Protein AF-A0A0A9YGM4-F1 (afdb_monomer)

Solvent-accessible surface area (backbone atoms only — not comparable to full-atom values): 14153 Å² total; per-residue (Å²): 132,94,75,84,84,79,77,81,81,75,86,73,83,82,79,90,74,91,77,93,79,84,92,74,87,87,72,86,78,86,76,87,79,88,78,81,91,73,91,78,93,76,92,74,95,71,85,80,80,87,72,83,75,81,66,78,83,69,76,84,83,74,88,78,78,77,54,66,64,72,73,43,65,87,54,53,72,67,57,52,51,43,47,53,52,51,51,57,52,66,69,32,65,68,54,59,75,42,37,70,61,52,51,53,51,47,31,70,74,63,31,64,72,54,39,52,50,53,40,44,69,41,60,45,52,72,76,46,69,47,96,43,86,71,55,27,47,64,54,53,52,54,40,44,76,68,73,41,83,84,80,89,81,81,90,82,76,81,94,64,53,72,69,56,46,54,50,50,54,52,50,53,56,52,52,57,53,49,57,66,57,62,74,72,69,71,72,78,63,60,64,59,57,68,70,67,63,81,81,74,81,93,82,86,82,90,133

InterPro domains:
  IPR015659 Proline oxidase family [PTHR13914] (40-185)

Mean predicted aligned error: 19.1 Å

Organism: Lygus hesperus (NCBI:txid30085)

pLDDT: mean 70.79, std 23.37, range [28.48, 97.5]

Sequence (207 aa):
MAFLKSAMKCSVSKKFGLNLHTFCYNRPSFSVLRRHNSASSTAATTVHNASDVSKSRRDPLDTSFNDPEAAFKSKTTWEVLRAYLVYTMCSSSYLVEHNMQLMKLTKALVGEKLFTQIMKATFYGHFVAGEDRYKIVPTLKRLRSFGVKPILDYSVEEDLSQEEAEKREVESMVSEVKTTVSESNEDTEILSIICGTLSSTLYIPHI

Structure (mmCIF, N/CA/C/O backbone):
data_AF-A0A0A9YGM4-F1
#
_entry.id   AF-A0A0A9YGM4-F1
#
loop_
_atom_site.group_PDB
_atom_site.id
_atom_site.type_symbol
_atom_site.label_atom_id
_atom_site.label_alt_id
_atom_site.label_comp_id
_atom_site.label_asym_id
_atom_site.label_entity_id
_atom_site.label_seq_id
_atom_site.pdbx_PDB_ins_code
_atom_site.Cartn_x
_atom_site.Cartn_y
_atom_site.Cartn_z
_atom_site.occupancy
_atom_site.B_iso_or_equiv
_atom_site.auth_seq_id
_atom_site.auth_comp_id
_atom_site.auth_asym_id
_atom_site.auth_atom_id
_atom_site.pdbx_PDB_model_num
ATOM 1 N N . MET A 1 1 ? 10.604 20.916 25.980 1.00 36.38 1 MET A N 1
ATOM 2 C CA . MET A 1 1 ? 11.472 21.667 25.050 1.00 36.38 1 MET A CA 1
ATOM 3 C C . MET A 1 1 ? 10.662 22.053 23.825 1.00 36.38 1 MET A C 1
ATOM 5 O O . MET A 1 1 ? 9.963 21.207 23.284 1.00 36.38 1 MET A O 1
ATOM 9 N N . ALA A 1 2 ? 10.684 23.332 23.456 1.00 41.09 2 ALA A N 1
ATOM 10 C CA . ALA A 1 2 ? 9.927 23.874 22.335 1.00 41.09 2 ALA A CA 1
ATOM 11 C C . ALA A 1 2 ? 10.552 23.429 21.005 1.00 41.09 2 ALA A C 1
ATOM 13 O O . ALA A 1 2 ? 11.647 23.865 20.667 1.00 41.09 2 ALA A O 1
ATOM 14 N N . PHE A 1 3 ? 9.850 22.580 20.254 1.00 49.22 3 PHE A N 1
ATOM 15 C CA . PHE A 1 3 ? 10.180 22.281 18.863 1.00 49.22 3 PHE A CA 1
ATOM 16 C C . PHE A 1 3 ? 9.160 22.956 17.948 1.00 49.22 3 PHE A C 1
ATOM 18 O O . PHE A 1 3 ? 7.947 22.833 18.124 1.00 49.22 3 PHE A O 1
ATOM 25 N N . LEU A 1 4 ? 9.684 23.748 17.014 1.00 48.47 4 LEU A N 1
ATOM 26 C CA . LEU A 1 4 ? 8.937 24.603 16.106 1.00 48.47 4 LEU A CA 1
ATOM 27 C C . LEU A 1 4 ? 7.890 23.815 15.305 1.00 48.47 4 LEU A C 1
ATOM 29 O O . LEU A 1 4 ? 8.221 22.920 14.529 1.00 48.47 4 LEU A O 1
ATOM 33 N N . LYS A 1 5 ? 6.626 24.240 15.409 1.00 44.19 5 LYS A N 1
ATOM 34 C CA . LYS A 1 5 ? 5.576 23.921 14.436 1.00 44.19 5 LYS A CA 1
ATOM 35 C C . LYS A 1 5 ? 5.911 24.608 13.109 1.00 44.19 5 LYS A C 1
ATOM 37 O O . LYS A 1 5 ? 5.526 25.756 12.892 1.00 44.19 5 LYS A O 1
ATOM 42 N N . SER A 1 6 ? 6.618 23.921 12.217 1.00 42.53 6 SER A N 1
ATOM 43 C CA . SER A 1 6 ? 6.719 24.357 10.823 1.00 42.53 6 SER A CA 1
ATOM 44 C C . SER A 1 6 ? 5.415 23.999 10.109 1.00 42.53 6 SER A C 1
ATOM 46 O O . SER A 1 6 ? 5.185 22.861 9.707 1.00 42.53 6 SER A O 1
ATOM 48 N N . ALA A 1 7 ? 4.506 24.969 10.020 1.00 46.84 7 ALA A N 1
ATOM 49 C CA . ALA A 1 7 ? 3.290 24.846 9.233 1.00 46.84 7 ALA A CA 1
ATOM 50 C C . ALA A 1 7 ? 3.648 24.944 7.743 1.00 46.84 7 ALA A C 1
ATOM 52 O O . ALA A 1 7 ? 3.807 26.042 7.205 1.00 46.84 7 ALA A O 1
ATOM 53 N N . MET A 1 8 ? 3.744 23.805 7.056 1.00 45.69 8 MET A N 1
ATOM 54 C CA . MET A 1 8 ? 3.741 23.783 5.595 1.00 45.69 8 MET A CA 1
ATOM 55 C C . MET A 1 8 ? 2.347 24.196 5.109 1.00 45.69 8 MET A C 1
ATOM 57 O O . MET A 1 8 ? 1.441 23.378 4.968 1.00 45.69 8 MET A O 1
ATOM 61 N N . LYS A 1 9 ? 2.152 25.495 4.868 1.00 38.62 9 LYS A N 1
ATOM 62 C CA . LYS A 1 9 ? 0.991 26.002 4.129 1.00 38.62 9 LYS A CA 1
ATOM 63 C C . LYS A 1 9 ? 1.134 25.588 2.665 1.00 38.62 9 LYS A C 1
ATOM 65 O O . LYS A 1 9 ? 1.637 26.349 1.845 1.00 38.62 9 LYS A O 1
ATOM 70 N N . CYS A 1 10 ? 0.692 24.380 2.329 1.00 37.78 10 CYS A N 1
ATOM 71 C CA . CYS A 1 10 ? 0.445 24.017 0.941 1.00 37.78 10 CYS A CA 1
ATOM 72 C C . CYS A 1 10 ? -0.912 24.609 0.533 1.00 37.78 10 CYS A C 1
ATOM 74 O O . CYS A 1 10 ? -1.970 24.137 0.953 1.00 37.78 10 CYS A O 1
ATOM 76 N N . SER A 1 11 ? -0.879 25.695 -0.239 1.00 44.84 11 SER A N 1
ATOM 77 C CA . SER A 1 11 ? -2.065 26.271 -0.873 1.00 44.84 11 SER A CA 1
ATOM 78 C C . SER A 1 11 ? -2.470 25.382 -2.049 1.00 44.84 11 SER A C 1
ATOM 80 O O . SER A 1 11 ? -2.019 25.576 -3.175 1.00 44.84 11 SER A O 1
ATOM 82 N N . VAL A 1 12 ? -3.295 24.369 -1.783 1.00 45.91 12 VAL A N 1
ATOM 83 C CA . VAL A 1 12 ? -3.975 23.605 -2.835 1.00 45.91 12 VAL A CA 1
ATOM 84 C C . VAL A 1 12 ? -5.369 24.196 -2.994 1.00 45.91 12 VAL A C 1
ATOM 86 O O . VAL A 1 12 ? -6.287 23.902 -2.226 1.00 45.91 12 VAL A O 1
ATOM 89 N N . SER A 1 13 ? -5.517 25.070 -3.988 1.00 43.41 13 SER A N 1
ATOM 90 C CA . SER A 1 13 ? -6.814 25.581 -4.427 1.00 43.41 13 SER A CA 1
ATOM 91 C C . SER A 1 13 ? -7.731 24.417 -4.801 1.00 43.41 13 SER A C 1
ATOM 93 O O . SER A 1 13 ? -7.562 23.768 -5.831 1.00 43.41 13 SER A O 1
ATOM 95 N N . LYS A 1 14 ? -8.735 24.164 -3.958 1.00 41.69 14 LYS A N 1
ATOM 96 C CA . LYS A 1 14 ? -9.846 23.259 -4.253 1.00 41.69 14 LYS A CA 1
ATOM 97 C C . LYS A 1 14 ? -10.708 23.875 -5.360 1.00 41.69 14 LYS A C 1
ATOM 99 O O . LYS A 1 14 ? -11.416 24.847 -5.118 1.00 41.69 14 LYS A O 1
ATOM 104 N N . LYS A 1 15 ? -10.716 23.270 -6.549 1.00 39.19 15 LYS A N 1
ATOM 105 C CA . LYS A 1 15 ? -11.876 23.319 -7.450 1.00 39.19 15 LYS A CA 1
ATOM 106 C C . LYS A 1 15 ? -12.489 21.927 -7.500 1.00 39.19 15 LYS A C 1
ATOM 108 O O . LYS A 1 15 ? -12.024 21.044 -8.208 1.00 39.19 15 LYS A O 1
ATOM 113 N N . PHE A 1 16 ? -13.518 21.749 -6.680 1.00 36.50 16 PHE A N 1
ATOM 114 C CA . PHE A 1 16 ? -14.393 20.588 -6.691 1.00 36.50 16 PHE A CA 1
ATOM 115 C C . PHE A 1 16 ? -15.412 20.805 -7.816 1.00 36.50 16 PHE A C 1
ATOM 117 O O . PHE A 1 16 ? -16.339 21.597 -7.676 1.00 36.50 16 PHE A O 1
ATOM 124 N N . GLY A 1 17 ? -15.182 20.170 -8.962 1.00 32.03 17 GLY A N 1
ATOM 125 C CA . GLY A 1 17 ? -16.103 20.153 -10.092 1.00 32.03 17 GLY A CA 1
ATOM 126 C C . GLY A 1 17 ? -16.409 18.710 -10.457 1.00 32.03 17 GLY A C 1
ATOM 127 O O . GLY A 1 17 ? -15.662 18.092 -11.206 1.00 32.03 17 GLY A O 1
ATOM 128 N N . LEU A 1 18 ? -17.492 18.170 -9.899 1.00 37.78 18 LEU A N 1
ATOM 129 C CA . LEU A 1 18 ? -18.103 16.935 -10.376 1.00 37.78 18 LEU A CA 1
ATOM 130 C C . LEU A 1 18 ? -18.607 17.177 -11.804 1.00 37.78 18 LEU A C 1
ATOM 132 O O . LEU A 1 18 ? -19.509 17.987 -12.010 1.00 37.78 18 LEU A O 1
ATOM 136 N N . ASN A 1 19 ? -18.046 16.471 -12.782 1.00 28.48 19 ASN A N 1
ATOM 137 C CA . ASN A 1 19 ? -18.704 16.261 -14.065 1.00 28.48 19 ASN A CA 1
ATOM 138 C C . ASN A 1 19 ? -18.767 14.756 -14.330 1.00 28.48 19 ASN A C 1
ATOM 140 O O . ASN A 1 19 ? -17.794 14.110 -14.712 1.00 28.48 19 ASN A O 1
ATOM 144 N N . LEU A 1 20 ? -19.933 14.202 -14.010 1.00 38.41 20 LEU A N 1
ATOM 145 C CA . LEU A 1 20 ? -20.334 12.833 -14.270 1.00 38.41 20 LEU A CA 1
ATOM 146 C C . LEU A 1 20 ? -20.878 12.771 -15.701 1.00 38.41 20 LEU A C 1
ATOM 148 O O . LEU A 1 20 ? -22.059 13.030 -15.904 1.00 38.41 20 LEU A O 1
ATOM 152 N N . HIS A 1 21 ? -20.042 12.426 -16.682 1.00 38.44 21 HIS A N 1
ATOM 153 C CA . HIS A 1 21 ? -20.516 11.794 -17.915 1.00 38.44 21 HIS A CA 1
ATOM 154 C C . HIS A 1 21 ? -19.373 11.152 -18.712 1.00 38.44 21 HIS A C 1
ATOM 156 O O . HIS A 1 21 ? -18.279 11.701 -18.815 1.00 38.44 21 HIS A O 1
ATOM 162 N N . THR A 1 22 ? -19.701 10.041 -19.374 1.00 36.19 22 THR A N 1
ATOM 163 C CA . THR A 1 22 ? -18.895 9.274 -20.345 1.00 36.19 22 THR A CA 1
ATOM 164 C C . THR A 1 22 ? -18.062 8.127 -19.768 1.00 36.19 22 THR A C 1
ATOM 166 O O . THR A 1 22 ? -16.835 8.110 -19.756 1.00 36.19 22 THR A O 1
ATOM 169 N N . PHE A 1 23 ? -18.795 7.094 -19.360 1.00 37.91 23 PHE A N 1
ATOM 170 C CA . PHE A 1 23 ? -18.329 5.716 -19.337 1.00 37.91 23 PHE A CA 1
ATOM 171 C C . PHE A 1 23 ? -18.281 5.210 -20.791 1.00 37.91 23 PHE A C 1
ATOM 173 O O . PHE A 1 23 ? -19.314 4.860 -21.357 1.00 37.91 23 PHE A O 1
ATOM 180 N N . CYS A 1 24 ? -17.102 5.187 -21.419 1.00 34.06 24 CYS A N 1
ATOM 181 C CA . CYS A 1 24 ? -16.899 4.486 -22.688 1.00 34.06 24 CYS A CA 1
ATOM 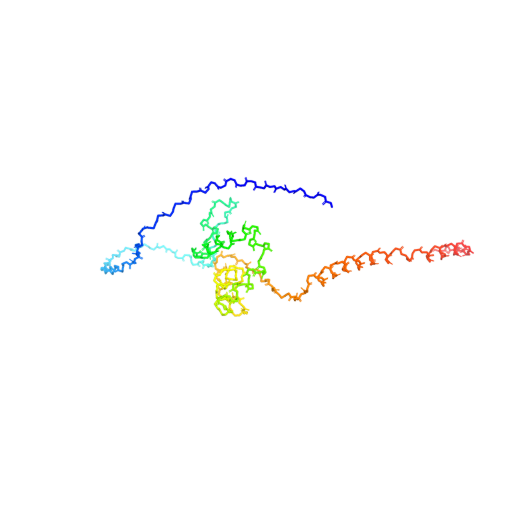182 C C . CYS A 1 24 ? -15.866 3.372 -22.505 1.00 34.06 24 CYS A C 1
ATOM 184 O O . CYS A 1 24 ? -14.668 3.597 -22.362 1.00 34.06 24 CYS A O 1
ATOM 186 N N . TYR A 1 25 ? -16.405 2.156 -22.498 1.00 38.16 25 TYR A N 1
ATOM 187 C CA . TYR A 1 25 ? -15.738 0.865 -22.591 1.00 38.16 25 TYR A CA 1
ATOM 188 C C . TYR A 1 25 ? -14.766 0.846 -23.781 1.00 38.16 25 TYR A C 1
ATOM 190 O O . TYR A 1 25 ? -15.203 0.859 -24.931 1.00 38.16 25 TYR A O 1
ATOM 198 N N . ASN A 1 26 ? -13.459 0.764 -23.528 1.00 36.94 26 ASN A N 1
ATOM 199 C CA . ASN A 1 26 ? -12.501 0.448 -24.583 1.00 36.94 26 ASN A CA 1
ATOM 200 C C . ASN A 1 26 ? -12.279 -1.070 -24.592 1.00 36.94 26 ASN A C 1
ATOM 202 O O . ASN A 1 26 ? -11.539 -1.622 -2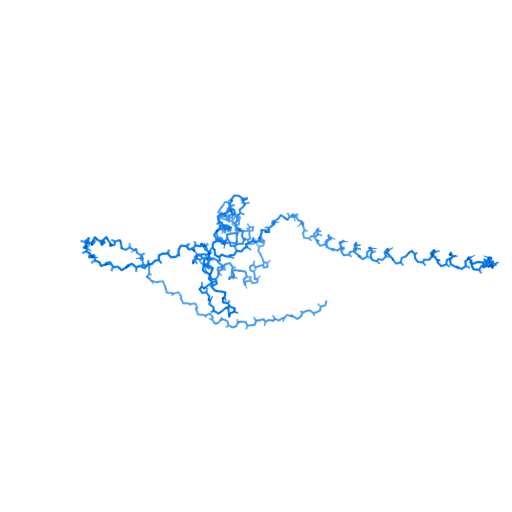3.779 1.00 36.94 26 ASN A O 1
ATOM 206 N N . ARG A 1 27 ? -13.007 -1.758 -25.474 1.00 41.91 27 ARG A N 1
ATOM 207 C CA . ARG A 1 27 ? -12.865 -3.191 -25.755 1.00 41.91 27 ARG A CA 1
ATOM 208 C C . ARG A 1 27 ? -11.847 -3.329 -26.895 1.00 41.91 27 ARG A C 1
ATOM 210 O O . ARG A 1 27 ? -12.101 -2.765 -27.957 1.00 41.91 27 ARG A O 1
ATOM 217 N N . PRO A 1 28 ? -10.726 -4.053 -26.749 1.00 39.19 28 PRO A N 1
ATOM 218 C CA . PRO A 1 28 ? -9.832 -4.251 -27.880 1.00 39.19 28 PRO A CA 1
ATOM 219 C C . PRO A 1 28 ? -10.493 -5.196 -28.891 1.00 39.19 28 PRO A C 1
ATOM 221 O O . PRO A 1 28 ? -10.891 -6.317 -28.570 1.00 39.19 28 PRO A O 1
ATOM 224 N N . SER A 1 29 ? -10.640 -4.693 -30.115 1.00 38.28 29 SER A N 1
ATOM 225 C CA . SER A 1 29 ? -11.082 -5.433 -31.292 1.00 38.28 29 SER A CA 1
ATOM 226 C C . SER A 1 29 ? -9.975 -6.395 -31.726 1.00 38.28 29 SER A C 1
ATOM 228 O O . SER A 1 29 ? -8.874 -5.968 -32.069 1.00 38.28 29 SER A O 1
ATOM 230 N N . PHE A 1 30 ? -10.256 -7.698 -31.696 1.00 44.12 30 PHE A N 1
ATOM 231 C CA . PHE A 1 30 ? -9.418 -8.716 -32.326 1.00 44.12 30 PHE A CA 1
ATOM 232 C C . PHE A 1 30 ? -9.566 -8.601 -33.849 1.00 44.12 30 PHE A C 1
ATOM 234 O O . PHE A 1 30 ? -10.555 -9.063 -34.415 1.00 44.12 30 PHE A O 1
ATOM 241 N N . SER A 1 31 ? -8.580 -8.012 -34.524 1.00 40.16 31 SER A N 1
ATOM 242 C CA . SER A 1 31 ? -8.432 -8.124 -35.975 1.00 40.16 31 SER A CA 1
ATOM 243 C C . SER A 1 31 ? -7.493 -9.286 -36.308 1.00 40.16 31 SER A C 1
ATOM 245 O O . SER A 1 31 ? -6.272 -9.214 -36.192 1.00 40.16 31 SER A O 1
ATOM 247 N N . VAL A 1 32 ? -8.095 -10.397 -36.729 1.00 45.88 32 VAL A N 1
ATOM 248 C CA . VAL A 1 32 ? -7.406 -11.514 -37.380 1.00 45.88 32 VAL A CA 1
ATOM 249 C C . VAL A 1 32 ? -6.904 -11.020 -38.737 1.00 45.88 32 VAL A C 1
ATOM 251 O O . VAL A 1 32 ? -7.691 -10.883 -39.672 1.00 45.88 32 VAL A O 1
ATOM 254 N N . LEU A 1 33 ? -5.601 -10.752 -38.865 1.00 44.59 33 LEU A N 1
ATOM 255 C CA . LEU A 1 33 ? -4.976 -10.510 -40.165 1.00 44.59 33 LEU A CA 1
ATOM 256 C C . LEU A 1 33 ? -4.204 -11.753 -40.612 1.00 44.59 33 LEU A C 1
ATOM 258 O O . LEU A 1 33 ? -3.063 -12.003 -40.233 1.00 44.59 33 LEU A O 1
ATOM 262 N N . ARG A 1 34 ? -4.880 -12.536 -41.451 1.00 43.00 34 ARG A N 1
ATOM 263 C CA . ARG A 1 34 ? -4.312 -13.583 -42.296 1.00 43.00 34 ARG A CA 1
ATOM 264 C C . ARG A 1 34 ? -3.534 -12.893 -43.420 1.00 43.00 34 ARG A C 1
ATOM 266 O O . ARG A 1 34 ? -4.148 -12.204 -44.233 1.00 43.00 34 ARG A O 1
ATOM 273 N N . ARG A 1 35 ? -2.213 -13.068 -43.509 1.00 38.69 35 ARG A N 1
ATOM 274 C CA . ARG A 1 35 ? -1.477 -12.695 -44.727 1.00 38.69 35 ARG A CA 1
ATOM 275 C C . ARG A 1 35 ? -0.417 -13.729 -45.089 1.00 38.69 35 ARG A C 1
ATOM 277 O O . ARG A 1 35 ? 0.241 -14.299 -44.231 1.00 38.69 35 ARG A O 1
ATOM 284 N N . HIS A 1 36 ? -0.398 -14.002 -46.386 1.00 42.88 36 HIS A N 1
ATOM 285 C CA . HIS A 1 36 ? 0.185 -15.141 -47.073 1.00 42.88 36 HIS A CA 1
ATOM 286 C C . HIS A 1 36 ? 1.717 -15.181 -47.056 1.00 42.88 36 HIS A C 1
ATOM 288 O O . HIS A 1 36 ? 2.378 -14.147 -47.103 1.00 42.88 36 HIS A O 1
ATOM 294 N N . ASN A 1 37 ? 2.231 -16.416 -47.094 1.00 45.31 37 ASN A N 1
ATOM 295 C CA . ASN A 1 37 ? 3.578 -16.773 -47.529 1.00 45.31 37 ASN A CA 1
ATOM 296 C C . ASN A 1 37 ? 3.871 -16.203 -48.923 1.00 45.31 37 ASN A C 1
ATOM 298 O O . ASN A 1 37 ? 3.149 -16.518 -49.869 1.00 45.31 37 ASN A O 1
ATOM 302 N N . SER A 1 38 ? 4.997 -15.504 -49.048 1.00 43.66 38 SER A N 1
ATOM 303 C CA . SER A 1 38 ? 5.741 -15.388 -50.301 1.00 43.66 38 SER A CA 1
ATOM 304 C C . SER A 1 38 ? 7.219 -15.585 -49.997 1.00 43.66 38 SER A C 1
ATOM 306 O O . SER A 1 38 ? 7.823 -14.827 -49.241 1.00 43.66 38 SER A O 1
ATOM 308 N N . ALA A 1 39 ? 7.768 -16.649 -50.575 1.00 47.03 39 ALA A N 1
ATOM 309 C CA . ALA A 1 39 ? 9.189 -16.919 -50.629 1.00 47.03 39 ALA A CA 1
ATOM 310 C C . ALA A 1 39 ? 9.902 -15.802 -51.401 1.00 47.03 39 ALA A C 1
ATOM 312 O O . ALA A 1 39 ? 9.451 -15.403 -52.472 1.00 47.03 39 ALA A O 1
ATOM 313 N N . SER A 1 40 ? 11.036 -15.344 -50.879 1.00 45.03 40 SER A N 1
ATOM 314 C CA .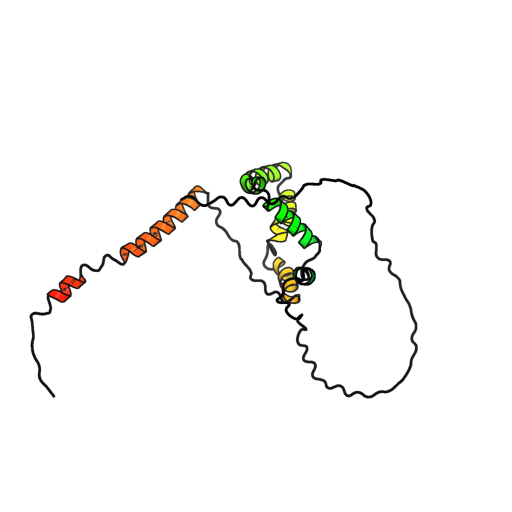 SER A 1 40 ? 12.067 -14.727 -51.701 1.00 45.03 40 SER A CA 1
ATOM 315 C C . SER A 1 40 ? 13.423 -15.058 -51.100 1.00 45.03 40 SER A C 1
ATOM 317 O O . SER A 1 40 ? 13.764 -14.656 -49.990 1.00 45.03 40 SER A O 1
ATOM 319 N N . SER A 1 41 ? 14.142 -15.894 -51.834 1.00 46.84 41 SER A N 1
ATOM 320 C CA . SER A 1 41 ? 15.517 -16.295 -51.612 1.00 46.84 41 SER A CA 1
ATOM 321 C C . SER A 1 41 ? 16.458 -15.159 -51.995 1.00 46.84 41 SER A C 1
ATOM 323 O O . SER A 1 41 ? 16.564 -14.827 -53.174 1.00 46.84 41 SER A O 1
ATOM 325 N N . THR A 1 42 ? 17.217 -14.642 -51.038 1.00 44.00 42 THR A N 1
ATOM 326 C CA . THR A 1 42 ? 18.513 -14.019 -51.315 1.00 44.00 42 THR A CA 1
ATOM 327 C C . THR A 1 42 ? 19.486 -14.416 -50.217 1.00 44.00 42 THR A C 1
ATOM 329 O O . THR A 1 42 ? 19.327 -14.094 -49.042 1.00 44.00 42 THR A O 1
ATOM 332 N N . ALA A 1 43 ? 20.477 -15.198 -50.629 1.00 43.19 43 ALA A N 1
ATOM 333 C CA . ALA A 1 43 ? 21.606 -15.606 -49.824 1.00 43.19 43 ALA A CA 1
ATOM 334 C C . ALA A 1 43 ? 22.469 -14.386 -49.479 1.00 43.19 43 ALA A C 1
ATOM 336 O O . ALA A 1 43 ? 22.914 -13.665 -50.369 1.00 43.19 43 ALA A O 1
ATOM 337 N N . ALA A 1 44 ? 22.748 -14.201 -48.194 1.00 40.53 44 ALA A N 1
ATOM 338 C CA . ALA A 1 44 ? 23.895 -13.439 -47.732 1.00 40.53 44 ALA A CA 1
ATOM 339 C C . ALA A 1 44 ? 24.403 -14.087 -46.443 1.00 40.53 44 ALA A C 1
ATOM 341 O O . ALA A 1 44 ? 23.861 -13.903 -45.356 1.00 40.53 44 ALA A O 1
ATOM 342 N N . THR A 1 45 ? 25.437 -14.905 -46.609 1.00 43.25 45 THR A N 1
ATOM 343 C CA . THR A 1 45 ? 26.286 -15.437 -45.551 1.00 43.25 45 THR A CA 1
ATOM 344 C C . THR A 1 45 ? 26.767 -14.292 -44.662 1.00 43.25 45 THR A C 1
ATOM 346 O O . THR A 1 45 ? 27.527 -13.436 -45.103 1.00 43.25 45 THR A O 1
ATOM 349 N N . THR A 1 46 ? 26.348 -14.272 -43.401 1.00 46.25 46 THR A N 1
ATOM 350 C CA . THR A 1 46 ? 27.051 -13.549 -42.340 1.00 46.25 46 THR A CA 1
ATOM 351 C C . THR A 1 46 ? 27.235 -14.513 -41.183 1.00 46.25 46 THR A C 1
ATOM 353 O O . THR A 1 46 ? 26.296 -15.122 -40.679 1.00 46.25 46 THR A O 1
ATOM 356 N N . VAL A 1 47 ? 28.502 -14.711 -40.856 1.00 44.31 47 VAL A N 1
ATOM 357 C CA . VAL A 1 47 ? 29.029 -15.672 -39.899 1.00 44.31 47 VAL A CA 1
ATOM 358 C C . VAL A 1 47 ? 28.458 -15.378 -38.511 1.00 44.31 47 VAL A C 1
ATOM 360 O O . VAL A 1 47 ? 28.667 -14.302 -37.954 1.00 44.31 47 VAL A O 1
ATOM 363 N N . HIS A 1 48 ? 27.732 -16.346 -37.951 1.00 39.16 48 HIS A N 1
ATOM 364 C CA . HIS A 1 48 ? 27.303 -16.336 -36.559 1.00 39.16 48 HIS A CA 1
ATOM 365 C C . HIS A 1 48 ? 28.527 -16.488 -35.654 1.00 39.16 48 HIS A C 1
ATOM 367 O O . HIS A 1 48 ? 29.017 -17.598 -35.451 1.00 39.16 48 HIS A O 1
ATOM 373 N N . ASN A 1 49 ? 29.006 -15.385 -35.077 1.00 44.44 49 ASN A N 1
ATOM 374 C CA . ASN A 1 49 ? 29.883 -15.468 -33.918 1.00 44.44 49 ASN A CA 1
ATOM 375 C C . ASN A 1 49 ? 29.005 -15.738 -32.688 1.00 44.44 49 ASN A C 1
ATOM 377 O O . ASN A 1 49 ? 28.399 -14.837 -32.107 1.00 44.44 49 ASN A O 1
ATOM 381 N N . ALA A 1 50 ? 28.859 -17.022 -32.370 1.00 49.31 50 ALA A N 1
ATOM 382 C CA . ALA A 1 50 ? 28.125 -17.521 -31.222 1.00 49.31 50 ALA A CA 1
ATOM 383 C C . ALA A 1 50 ? 28.933 -17.282 -29.939 1.00 49.31 50 ALA A C 1
ATOM 385 O O . ALA A 1 50 ? 29.724 -18.117 -29.509 1.00 49.31 50 ALA A O 1
ATOM 386 N N . SER A 1 51 ? 28.708 -16.132 -29.313 1.00 47.94 51 SER A N 1
ATOM 387 C CA . SER A 1 51 ? 29.037 -15.904 -27.905 1.00 47.94 51 SER A CA 1
ATOM 388 C C . SER A 1 51 ? 28.014 -14.954 -27.278 1.00 47.94 51 SER A C 1
ATOM 390 O O . SER A 1 51 ? 28.369 -13.934 -26.691 1.00 47.94 51 SER A O 1
ATOM 392 N N . ASP A 1 52 ? 26.727 -15.271 -27.432 1.00 45.06 52 ASP A N 1
ATOM 393 C CA . ASP A 1 52 ? 25.648 -14.609 -26.696 1.00 45.06 52 ASP A CA 1
ATOM 394 C C . ASP A 1 52 ? 25.460 -15.315 -25.346 1.00 45.06 52 ASP A C 1
ATOM 396 O O . ASP A 1 52 ? 24.562 -16.129 -25.125 1.00 45.06 52 ASP A O 1
ATOM 400 N N . VAL A 1 53 ? 26.390 -15.042 -24.428 1.00 50.25 53 VAL A N 1
ATOM 401 C CA . VAL A 1 53 ? 26.117 -15.220 -23.003 1.00 50.25 53 VAL A CA 1
ATOM 402 C C . VAL A 1 53 ? 25.065 -14.173 -22.668 1.00 50.25 53 VAL A C 1
ATOM 404 O O . VAL A 1 53 ? 25.399 -12.998 -22.525 1.00 50.25 53 VAL A O 1
ATOM 407 N N . SER A 1 54 ? 23.812 -14.620 -22.571 1.00 51.09 54 SER A N 1
ATOM 408 C CA . SER A 1 54 ? 22.625 -13.846 -22.194 1.00 51.09 54 SER A CA 1
ATOM 409 C C . SER A 1 54 ? 22.811 -13.102 -20.862 1.00 51.09 54 SER A C 1
ATOM 411 O O . SER A 1 54 ? 22.295 -13.460 -19.802 1.00 51.09 54 SER A O 1
ATOM 413 N N . LYS A 1 55 ? 23.563 -12.003 -20.887 1.00 55.41 55 LYS A N 1
ATOM 414 C CA . LYS A 1 55 ? 23.547 -11.018 -19.815 1.00 55.41 55 LYS A CA 1
ATOM 415 C C . LYS A 1 55 ? 22.147 -10.429 -19.842 1.00 55.41 55 LYS A C 1
ATOM 417 O O . LYS A 1 55 ? 21.799 -9.726 -20.784 1.00 55.41 55 LYS A O 1
ATOM 422 N N . SER A 1 56 ? 21.348 -10.751 -18.821 1.00 60.12 56 SER A N 1
ATOM 423 C CA . SER A 1 56 ? 20.092 -10.065 -18.509 1.00 60.12 56 SER A CA 1
ATOM 424 C C . SER A 1 56 ? 20.271 -8.578 -18.815 1.00 60.12 56 SER A C 1
ATOM 426 O O . SER A 1 56 ? 21.086 -7.904 -18.180 1.00 60.12 56 SER A O 1
ATOM 428 N N . ARG A 1 57 ? 19.592 -8.112 -19.868 1.00 66.69 57 ARG A N 1
ATOM 429 C CA . ARG A 1 57 ? 19.672 -6.741 -20.362 1.00 66.69 57 ARG A CA 1
ATOM 430 C C . ARG A 1 57 ? 18.997 -5.863 -19.316 1.00 66.69 57 ARG A C 1
ATOM 432 O O . ARG A 1 57 ? 17.784 -5.699 -19.331 1.00 66.69 57 ARG A O 1
ATOM 439 N N . ARG A 1 58 ? 19.771 -5.414 -18.329 1.00 69.94 58 ARG A N 1
ATOM 440 C CA . ARG A 1 58 ? 19.308 -4.441 -17.340 1.00 69.94 58 ARG A CA 1
ATOM 441 C C . ARG A 1 58 ? 19.201 -3.098 -18.044 1.00 69.94 58 ARG A C 1
ATOM 443 O O . ARG A 1 58 ? 20.079 -2.760 -18.839 1.00 69.94 58 ARG A O 1
ATOM 450 N N . ASP A 1 59 ? 18.133 -2.371 -17.756 1.00 74.88 59 ASP A N 1
ATOM 451 C CA . ASP A 1 59 ? 17.980 -1.014 -18.260 1.00 74.88 59 ASP A CA 1
ATOM 452 C C . ASP A 1 59 ? 19.140 -0.143 -17.737 1.00 74.88 59 ASP A C 1
ATOM 454 O O . ASP A 1 59 ? 19.613 -0.362 -16.612 1.00 74.88 59 ASP A O 1
ATOM 458 N N . PRO A 1 60 ? 19.652 0.801 -18.547 1.00 78.56 60 PRO A N 1
ATOM 459 C CA . PRO A 1 60 ? 20.649 1.756 -18.082 1.00 78.56 60 PRO A CA 1
ATOM 460 C C . PRO A 1 60 ? 20.090 2.539 -16.888 1.00 78.56 60 PRO A C 1
ATOM 462 O O . PRO A 1 60 ? 18.931 2.946 -16.893 1.00 78.56 60 PRO A O 1
ATOM 465 N N . LEU A 1 61 ? 20.908 2.711 -15.847 1.00 75.94 61 LEU A N 1
ATOM 466 C CA . LEU A 1 61 ? 20.504 3.424 -14.638 1.00 75.94 61 LEU A CA 1
ATOM 467 C C . LEU A 1 61 ? 20.444 4.923 -14.938 1.00 75.94 61 LEU A C 1
ATOM 469 O O . LEU A 1 61 ? 21.478 5.535 -15.201 1.00 75.94 61 LEU A O 1
ATOM 473 N N . ASP A 1 62 ? 19.248 5.502 -14.883 1.00 81.56 62 ASP A N 1
ATOM 474 C CA . ASP A 1 62 ? 19.089 6.952 -14.874 1.00 81.56 62 ASP A CA 1
ATOM 475 C C . ASP A 1 62 ? 19.380 7.492 -13.468 1.00 81.56 62 ASP A C 1
ATOM 477 O O . ASP A 1 62 ? 18.699 7.148 -12.502 1.00 81.56 62 ASP A O 1
ATOM 481 N N . THR A 1 63 ? 20.398 8.341 -13.344 1.00 85.31 63 THR A N 1
ATOM 482 C CA . THR A 1 63 ? 20.737 9.031 -12.090 1.00 85.31 63 THR A CA 1
ATOM 483 C C . THR A 1 63 ? 20.053 10.391 -11.965 1.00 85.31 63 THR A C 1
ATOM 485 O O . THR A 1 63 ? 20.200 11.046 -10.935 1.00 85.31 63 THR A O 1
ATOM 488 N N . SER A 1 64 ? 19.348 10.854 -13.003 1.00 88.12 64 SER A N 1
ATOM 489 C CA . SER A 1 64 ? 18.626 12.126 -12.996 1.00 88.12 64 SER A CA 1
ATOM 490 C C . SER A 1 64 ? 17.294 12.047 -12.245 1.00 88.12 64 SER A C 1
ATOM 492 O O . SER A 1 64 ? 16.772 13.099 -11.883 1.00 88.12 64 SER A O 1
ATOM 494 N N . PHE A 1 65 ? 16.741 10.843 -12.038 1.00 86.12 65 PHE A N 1
ATOM 495 C CA . PHE A 1 65 ? 15.472 10.577 -11.336 1.00 86.12 65 PHE A CA 1
ATOM 496 C C . PHE A 1 65 ? 14.266 11.391 -11.841 1.00 86.12 65 PHE A C 1
ATOM 498 O O . PHE A 1 65 ? 13.278 11.549 -11.126 1.00 86.12 65 PHE A O 1
ATOM 505 N N . ASN A 1 66 ? 14.331 11.901 -13.072 1.00 89.81 66 ASN A N 1
ATOM 506 C CA . ASN A 1 66 ? 13.300 12.764 -13.651 1.00 89.81 66 ASN A CA 1
ATOM 507 C C . ASN A 1 66 ? 12.276 11.988 -14.489 1.00 89.81 66 ASN A C 1
ATOM 509 O O . ASN A 1 66 ? 11.310 12.582 -14.962 1.00 89.81 66 ASN A O 1
ATOM 513 N N . ASP A 1 67 ? 12.469 10.679 -14.667 1.00 90.62 67 ASP A N 1
ATOM 514 C CA . ASP A 1 67 ? 11.556 9.817 -15.411 1.00 90.62 67 ASP A CA 1
ATOM 515 C C . ASP A 1 67 ? 10.573 9.077 -14.474 1.00 90.62 67 ASP A C 1
ATOM 517 O O . ASP A 1 67 ? 10.923 8.051 -13.871 1.00 90.62 67 ASP A O 1
ATOM 521 N N . PRO A 1 68 ? 9.319 9.557 -14.338 1.00 90.81 68 PRO A N 1
ATOM 522 C CA . PRO A 1 68 ? 8.310 8.874 -13.537 1.00 90.81 68 PRO A CA 1
ATOM 523 C C . PRO A 1 68 ? 7.863 7.546 -14.165 1.00 90.81 68 PRO A C 1
ATOM 525 O O . PRO A 1 68 ? 7.412 6.655 -13.441 1.00 90.81 68 PRO A O 1
ATOM 528 N N . GLU A 1 69 ? 7.979 7.381 -15.485 1.00 89.88 69 GLU A N 1
ATOM 529 C CA . GLU A 1 69 ? 7.584 6.149 -16.167 1.00 89.88 69 GLU A CA 1
ATOM 530 C C . GLU A 1 69 ? 8.538 5.011 -15.793 1.00 89.88 69 GLU A C 1
ATOM 532 O O . GLU A 1 69 ? 8.091 3.933 -15.383 1.00 89.88 69 GLU A O 1
ATOM 537 N N . ALA A 1 70 ? 9.847 5.278 -15.805 1.00 88.75 70 ALA A N 1
ATOM 538 C CA . ALA A 1 70 ? 10.845 4.339 -15.300 1.00 88.75 70 ALA A CA 1
ATOM 539 C C . ALA A 1 70 ? 10.633 4.004 -13.812 1.00 88.75 70 ALA A C 1
ATOM 541 O O . ALA A 1 70 ? 10.705 2.829 -13.433 1.00 88.75 70 ALA A O 1
ATOM 542 N N . ALA A 1 71 ? 10.310 4.996 -12.972 1.00 89.75 71 ALA A N 1
ATOM 543 C CA . ALA A 1 71 ? 10.105 4.798 -11.533 1.00 89.75 71 ALA A CA 1
ATOM 544 C C . ALA A 1 71 ? 8.915 3.870 -11.214 1.00 89.75 71 ALA A C 1
ATOM 546 O O . ALA A 1 71 ? 8.995 3.027 -10.313 1.00 89.75 71 ALA A O 1
ATOM 547 N N . PHE A 1 72 ? 7.817 3.980 -11.970 1.00 92.06 72 PHE A N 1
ATOM 548 C CA . PHE A 1 72 ? 6.606 3.178 -11.759 1.00 92.06 72 PHE A CA 1
ATOM 549 C C . PHE A 1 72 ? 6.477 1.964 -12.688 1.00 92.06 72 PHE A C 1
ATOM 551 O O . PHE A 1 72 ? 5.497 1.229 -12.572 1.00 92.06 72 PHE A O 1
ATOM 558 N N . LYS A 1 73 ? 7.482 1.661 -13.520 1.00 91.75 73 LYS A N 1
ATOM 559 C CA . LYS A 1 73 ? 7.491 0.519 -14.461 1.00 91.75 73 LYS A CA 1
ATOM 560 C C . LYS A 1 73 ? 7.140 -0.833 -13.824 1.00 91.75 73 LYS A C 1
ATOM 562 O O . LYS A 1 73 ? 6.558 -1.700 -14.471 1.00 91.75 73 LYS A O 1
ATOM 567 N N . SER A 1 74 ? 7.485 -1.028 -12.549 1.00 91.50 74 SER A N 1
ATOM 568 C CA . SER A 1 74 ? 7.202 -2.270 -11.810 1.00 91.50 74 SER A CA 1
ATOM 569 C C . SER A 1 74 ? 5.783 -2.366 -11.231 1.00 91.50 74 SER A C 1
ATOM 571 O O . SER A 1 74 ? 5.415 -3.401 -10.658 1.00 91.50 74 SER A O 1
ATOM 573 N N . LYS A 1 75 ? 4.993 -1.293 -11.341 1.00 94.50 75 LYS A N 1
ATOM 574 C CA . LYS A 1 75 ? 3.677 -1.138 -10.721 1.00 94.50 75 LYS A CA 1
ATOM 575 C C . LYS A 1 75 ? 2.589 -1.022 -11.777 1.00 94.50 75 LYS A C 1
ATOM 577 O O . LYS A 1 75 ? 2.771 -0.479 -12.858 1.00 94.50 75 LYS A O 1
ATOM 582 N N . THR A 1 76 ? 1.419 -1.531 -11.431 1.00 94.88 76 THR A N 1
ATOM 583 C CA . THR A 1 76 ? 0.203 -1.355 -12.225 1.00 94.88 76 THR A CA 1
ATOM 584 C C . THR A 1 76 ? -0.468 -0.023 -11.894 1.00 94.88 76 THR A C 1
ATOM 586 O O . THR A 1 76 ? -0.329 0.496 -10.785 1.00 94.88 76 THR A O 1
ATOM 589 N N . THR A 1 77 ? -1.275 0.503 -12.817 1.00 96.56 77 THR A N 1
ATOM 590 C CA . THR A 1 77 ? -2.053 1.735 -12.600 1.00 96.56 77 THR A CA 1
ATOM 591 C C . THR A 1 77 ? -2.925 1.658 -11.346 1.00 96.56 77 THR A C 1
ATOM 593 O O . THR A 1 77 ? -3.029 2.631 -10.607 1.00 96.56 77 THR A O 1
ATOM 596 N N . TRP A 1 78 ? -3.497 0.486 -11.054 1.00 96.56 78 TRP A N 1
ATOM 597 C CA . TRP A 1 78 ? -4.286 0.260 -9.842 1.00 96.56 78 TRP A CA 1
ATOM 598 C C . TRP A 1 78 ? -3.457 0.351 -8.560 1.00 96.56 78 TRP A C 1
ATOM 600 O O . TRP A 1 78 ? -3.935 0.880 -7.560 1.00 96.56 78 TRP A O 1
ATOM 610 N N . GLU A 1 79 ? -2.210 -0.120 -8.574 1.00 95.50 79 GLU A N 1
ATOM 611 C CA . GLU A 1 79 ? -1.314 0.003 -7.421 1.00 95.50 79 GLU A CA 1
ATOM 612 C C . GLU A 1 79 ? -0.899 1.454 -7.176 1.00 95.50 79 GLU A C 1
ATOM 614 O O . GLU A 1 79 ? -0.819 1.862 -6.017 1.00 95.50 79 GLU A O 1
ATOM 619 N N . VAL A 1 80 ? -0.686 2.225 -8.246 1.00 96.19 80 VAL A N 1
ATOM 620 C CA . VAL A 1 80 ? -0.393 3.665 -8.171 1.00 96.19 80 VAL A CA 1
ATOM 621 C C . VAL A 1 80 ? -1.614 4.440 -7.670 1.00 96.19 80 VAL A C 1
ATOM 623 O O . VAL A 1 80 ? -1.493 5.248 -6.752 1.00 96.19 80 VAL A O 1
ATOM 626 N N . LEU A 1 81 ? -2.809 4.145 -8.189 1.00 96.94 81 LEU A N 1
ATOM 627 C CA . LEU A 1 81 ? -4.054 4.762 -7.724 1.00 96.94 81 LEU A CA 1
ATOM 628 C C . LEU A 1 81 ? -4.321 4.455 -6.245 1.00 96.94 81 LEU A C 1
ATOM 630 O O . LEU A 1 81 ? -4.666 5.348 -5.473 1.00 96.94 81 LEU A O 1
ATOM 634 N N . ARG A 1 82 ? -4.126 3.200 -5.829 1.00 97.50 82 ARG A N 1
ATOM 635 C CA . ARG A 1 82 ? -4.237 2.801 -4.423 1.00 97.50 82 ARG A CA 1
ATOM 636 C C . ARG A 1 82 ? -3.227 3.540 -3.547 1.00 97.50 82 ARG A C 1
ATOM 638 O O . ARG A 1 82 ? -3.594 3.969 -2.459 1.00 97.50 82 ARG A O 1
ATOM 645 N N . ALA A 1 83 ? -1.987 3.709 -4.011 1.00 96.69 83 ALA A N 1
ATOM 646 C CA . ALA A 1 83 ? -0.972 4.483 -3.298 1.00 96.69 83 ALA A CA 1
ATOM 647 C C . ALA A 1 83 ? -1.413 5.940 -3.111 1.00 96.69 83 ALA A C 1
ATOM 649 O O . ALA A 1 83 ? -1.342 6.463 -2.003 1.00 96.69 83 ALA A O 1
ATOM 650 N N . TYR A 1 84 ? -1.949 6.565 -4.163 1.00 96.75 84 TYR A N 1
ATOM 651 C CA . TYR A 1 84 ? -2.489 7.923 -4.097 1.00 96.75 84 TYR A CA 1
ATOM 652 C C . TYR A 1 84 ? -3.653 8.042 -3.102 1.00 96.75 84 TYR A C 1
ATOM 654 O O . TYR A 1 84 ? -3.703 8.988 -2.313 1.00 96.75 84 TYR A O 1
ATOM 662 N N . LEU A 1 85 ? -4.557 7.058 -3.085 1.00 96.69 85 LEU A N 1
ATOM 663 C CA . LEU A 1 85 ? -5.664 7.011 -2.131 1.00 96.69 85 LEU A CA 1
ATOM 664 C C . LEU A 1 85 ? -5.155 6.912 -0.686 1.00 96.69 85 LEU A C 1
ATOM 666 O O . LEU A 1 85 ? -5.548 7.717 0.156 1.00 96.69 85 LEU A O 1
ATOM 670 N N . VAL A 1 86 ? -4.266 5.954 -0.406 1.00 96.69 86 VAL A N 1
ATOM 671 C CA . VAL A 1 86 ? -3.676 5.750 0.929 1.00 96.69 86 VAL A CA 1
ATOM 672 C C . VAL A 1 86 ? -2.926 6.998 1.384 1.00 96.69 86 VAL A C 1
ATOM 674 O O . VAL A 1 86 ? -3.167 7.484 2.485 1.00 96.69 86 VAL A O 1
ATOM 677 N N . TYR A 1 87 ? -2.095 7.573 0.515 1.00 96.44 87 TYR A N 1
ATOM 678 C CA . TYR A 1 87 ? -1.385 8.821 0.781 1.00 96.44 87 TYR A CA 1
ATOM 679 C C . TYR A 1 87 ? -2.342 9.964 1.139 1.00 96.44 87 TYR A C 1
ATOM 681 O O . TYR A 1 87 ? -2.124 10.671 2.122 1.00 96.44 87 TYR A O 1
ATOM 689 N N . THR A 1 88 ? -3.428 10.125 0.383 1.00 96.25 88 THR A N 1
ATOM 690 C CA . THR A 1 88 ? -4.412 11.187 0.630 1.00 96.25 88 THR A CA 1
ATOM 691 C C . THR A 1 88 ? -5.126 10.992 1.969 1.00 96.25 88 THR A C 1
ATOM 693 O O . THR A 1 88 ? -5.334 11.964 2.694 1.00 96.25 88 THR A O 1
ATOM 696 N N . MET A 1 89 ? -5.457 9.748 2.336 1.00 93.81 89 MET A N 1
ATOM 697 C CA . MET A 1 89 ? -6.050 9.442 3.643 1.00 93.81 89 MET A CA 1
ATOM 698 C C . MET A 1 89 ? -5.078 9.744 4.790 1.00 93.81 89 MET A C 1
ATOM 700 O O . MET A 1 89 ? -5.459 10.412 5.748 1.00 93.81 89 MET A O 1
ATOM 704 N N . CYS A 1 90 ? -3.815 9.327 4.666 1.00 94.31 90 CYS A N 1
ATOM 705 C CA . CYS A 1 90 ? -2.777 9.595 5.668 1.00 94.31 90 CYS A CA 1
ATOM 706 C C . CYS A 1 90 ? -2.378 11.073 5.754 1.00 94.31 90 CYS A C 1
ATOM 708 O O . CYS A 1 90 ? -1.881 11.516 6.783 1.00 94.31 90 CYS A O 1
ATOM 710 N N . SER A 1 91 ? -2.599 11.854 4.696 1.00 96.38 91 SER A N 1
ATOM 711 C CA . SER A 1 91 ? -2.321 13.295 4.700 1.00 96.38 91 SER A CA 1
ATOM 712 C C . SER A 1 91 ? -3.330 14.095 5.538 1.00 96.38 91 SER A C 1
ATOM 714 O O . SER A 1 91 ? -3.121 15.280 5.792 1.00 96.38 91 SER A O 1
ATOM 716 N N . SER A 1 92 ? -4.436 13.479 5.969 1.00 95.06 92 SER A N 1
ATOM 717 C CA . SER A 1 92 ? -5.415 14.108 6.853 1.00 95.06 92 SER A CA 1
ATOM 718 C C . SER A 1 92 ? -5.044 13.893 8.320 1.00 95.06 92 SER A C 1
ATOM 720 O O . SER A 1 92 ? -5.191 12.790 8.844 1.00 95.06 92 SER A O 1
ATOM 722 N N . SER A 1 93 ? -4.638 14.963 9.013 1.00 94.25 93 SER A N 1
ATOM 723 C CA . SER A 1 93 ? -4.295 14.911 10.445 1.00 94.25 93 SER A CA 1
ATOM 724 C C . SER A 1 93 ? -5.429 14.340 11.296 1.00 94.25 93 SER A C 1
ATOM 726 O O . SER A 1 93 ? -5.195 13.489 12.142 1.00 94.25 93 SER A O 1
ATOM 728 N N . TYR A 1 94 ? -6.676 14.714 11.001 1.00 94.88 94 TYR A N 1
ATOM 729 C CA . TYR A 1 94 ? -7.838 14.242 11.751 1.00 94.88 94 TYR A CA 1
ATOM 730 C C . TYR A 1 94 ? -8.026 12.719 11.671 1.00 94.88 94 TYR A C 1
ATOM 732 O O . TYR A 1 94 ? -8.291 12.082 12.691 1.00 94.88 94 TYR A O 1
ATOM 740 N N . LEU A 1 95 ? -7.870 12.132 10.474 1.00 93.12 95 LEU A N 1
ATOM 741 C CA . LEU A 1 95 ? -7.994 10.682 10.277 1.00 93.12 95 LEU A CA 1
ATOM 742 C C . LEU A 1 95 ? -6.889 9.920 11.005 1.00 93.12 95 LEU A C 1
ATOM 744 O O . LEU A 1 95 ? -7.156 8.867 11.580 1.00 93.12 95 LEU A O 1
ATOM 748 N N . VAL A 1 96 ? -5.667 10.451 10.982 1.00 93.12 96 VAL A N 1
ATOM 749 C CA . VAL A 1 96 ? -4.517 9.829 11.642 1.00 93.12 96 VAL A CA 1
ATOM 750 C C . VAL A 1 96 ? -4.649 9.925 13.161 1.00 93.12 96 VAL A C 1
ATOM 752 O O . VAL A 1 96 ? -4.446 8.926 13.842 1.00 93.12 96 VAL A O 1
ATOM 755 N N . GLU A 1 97 ? -5.068 11.069 13.699 1.00 93.75 97 GLU A N 1
ATOM 756 C CA . GLU A 1 97 ? -5.245 11.275 15.145 1.00 93.75 97 GLU A CA 1
ATOM 757 C C . GLU A 1 97 ? -6.372 10.407 15.732 1.00 93.75 97 GLU A C 1
ATOM 759 O O . GLU A 1 97 ? -6.229 9.856 16.821 1.00 93.75 97 GLU A O 1
ATOM 764 N N . HIS A 1 98 ? -7.476 10.220 15.000 1.00 94.50 98 HIS A N 1
ATOM 765 C CA . HIS A 1 98 ? -8.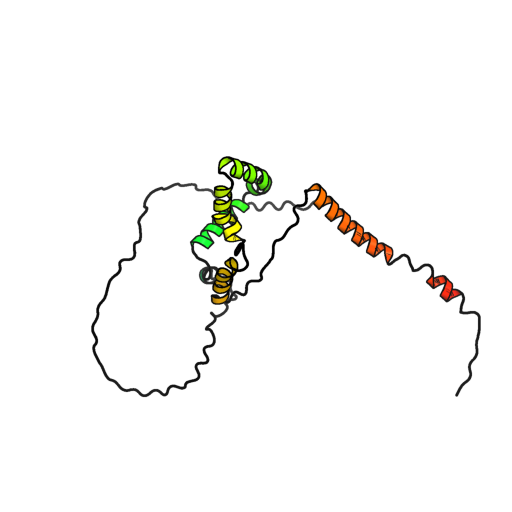650 9.469 15.474 1.00 94.50 98 HIS A CA 1
ATOM 766 C C . HIS A 1 98 ? -8.748 8.054 14.882 1.00 94.50 98 HIS A C 1
ATOM 768 O O . HIS A 1 98 ? -9.816 7.430 14.925 1.00 94.50 98 HIS A O 1
ATOM 774 N N . ASN A 1 99 ? -7.648 7.521 14.335 1.00 93.19 99 ASN A N 1
ATOM 775 C CA . ASN A 1 99 ? -7.648 6.263 13.582 1.00 93.19 99 ASN A CA 1
ATOM 776 C C . ASN A 1 99 ? -8.260 5.098 14.382 1.00 93.19 99 ASN A C 1
ATOM 778 O O . ASN A 1 99 ? -9.077 4.343 13.859 1.00 93.19 99 ASN A O 1
ATOM 782 N N . MET A 1 100 ? -7.949 5.007 15.677 1.00 90.81 100 MET A N 1
ATOM 783 C CA . MET A 1 100 ? -8.367 3.894 16.525 1.00 90.81 100 MET A CA 1
ATOM 784 C C . MET A 1 100 ? -9.886 3.873 16.727 1.00 90.81 100 MET A C 1
ATOM 786 O O . MET A 1 100 ? -10.524 2.820 16.672 1.00 90.81 100 MET A O 1
ATOM 790 N N . GLN A 1 101 ? -10.486 5.048 16.929 1.00 94.12 101 GLN A N 1
ATOM 791 C CA . GLN A 1 101 ? -11.934 5.191 17.078 1.00 94.12 101 GLN A CA 1
ATOM 792 C C . GLN A 1 101 ? -12.643 4.896 15.755 1.00 94.12 101 GLN A C 1
ATOM 794 O O . GLN A 1 101 ? -13.625 4.150 15.730 1.00 94.12 101 GLN A O 1
ATOM 799 N N . LEU A 1 102 ? -12.108 5.418 14.647 1.00 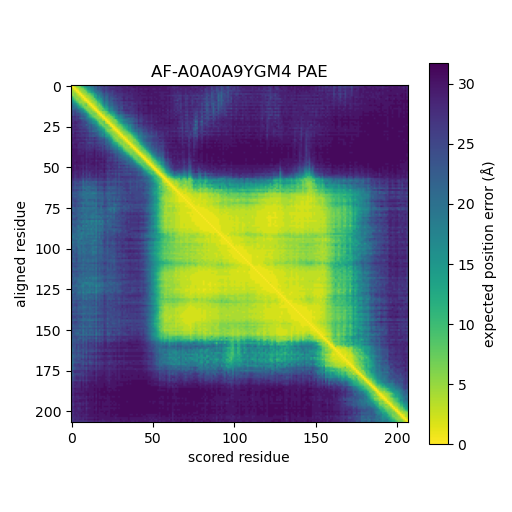93.81 102 LEU A N 1
ATOM 800 C CA . LEU A 1 102 ? -12.671 5.209 13.318 1.00 93.81 102 LEU A CA 1
ATOM 801 C C . LEU A 1 102 ? -12.610 3.737 12.899 1.00 93.81 102 LEU A C 1
ATOM 803 O O . LEU A 1 102 ? -13.583 3.223 12.347 1.00 93.81 102 LEU A O 1
ATOM 807 N N . MET A 1 103 ? -11.517 3.035 13.201 1.00 93.50 103 MET A N 1
ATOM 808 C CA . MET A 1 103 ? -11.401 1.598 12.947 1.00 93.50 103 MET A CA 1
ATOM 809 C C . MET A 1 103 ? -12.453 0.808 13.727 1.00 93.50 103 MET A C 1
ATOM 811 O O . MET A 1 103 ? -13.135 -0.029 13.138 1.00 93.50 103 MET A O 1
ATOM 815 N N . LYS A 1 104 ? -12.649 1.105 15.019 1.00 94.50 104 LYS A N 1
ATOM 816 C CA . LYS A 1 104 ? -13.674 0.443 15.845 1.00 94.50 104 LYS A CA 1
ATOM 817 C C . LYS A 1 104 ? -15.084 0.697 15.309 1.00 94.50 104 LYS A C 1
ATOM 819 O O . LYS A 1 104 ? -15.844 -0.253 15.135 1.00 94.50 104 LYS A O 1
ATOM 824 N N . LEU A 1 105 ? -15.409 1.951 14.990 1.00 95.50 105 LEU A N 1
ATOM 825 C CA . LEU A 1 105 ? -16.714 2.330 14.445 1.00 95.50 105 LEU A CA 1
ATOM 826 C C . LEU A 1 105 ? -16.971 1.672 13.085 1.00 95.50 105 LEU A C 1
ATOM 828 O O . LEU A 1 105 ? -18.032 1.095 12.864 1.00 95.50 105 LEU A O 1
ATOM 832 N N . THR A 1 106 ? -15.986 1.712 12.187 1.00 93.69 106 THR A N 1
ATOM 833 C CA . THR A 1 106 ? -16.110 1.129 10.845 1.00 93.69 106 THR A CA 1
ATOM 834 C C . THR A 1 106 ? -16.230 -0.390 10.921 1.00 93.69 106 THR A C 1
ATOM 836 O O . THR A 1 106 ? -17.074 -0.968 10.239 1.00 93.69 106 THR A O 1
ATOM 839 N N . LYS A 1 107 ? -15.451 -1.046 11.792 1.00 95.44 107 LYS A N 1
ATOM 840 C CA . LYS A 1 107 ? -15.556 -2.491 12.034 1.00 95.44 107 LYS A CA 1
ATOM 841 C C . LYS A 1 107 ? -16.929 -2.867 12.601 1.00 95.44 107 LYS A C 1
ATOM 843 O O . LYS A 1 107 ? -17.486 -3.875 12.176 1.00 95.44 107 LYS A O 1
ATOM 848 N N . ALA A 1 108 ? -17.488 -2.059 13.504 1.00 95.44 108 ALA A N 1
ATOM 849 C CA . ALA A 1 108 ? -18.823 -2.280 14.062 1.00 95.44 108 ALA A CA 1
ATOM 850 C C . ALA A 1 108 ? -19.943 -2.068 13.027 1.00 95.44 108 ALA A C 1
ATOM 852 O O . ALA A 1 108 ? -20.900 -2.835 12.999 1.00 95.44 108 ALA A O 1
ATOM 853 N N . LEU A 1 109 ? -19.810 -1.061 12.158 1.00 96.19 109 LEU A N 1
ATOM 854 C CA . LEU A 1 109 ? -20.819 -0.717 11.154 1.00 96.19 109 LEU A CA 1
ATOM 855 C C . LEU A 1 109 ? -20.837 -1.697 9.973 1.00 96.19 109 LEU A C 1
ATOM 857 O O . LEU A 1 109 ? -21.896 -2.116 9.516 1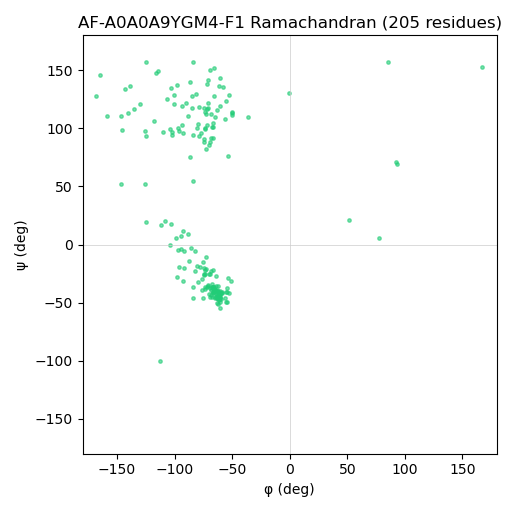.00 96.19 109 LEU A O 1
ATOM 861 N N . VAL A 1 110 ? -19.657 -2.028 9.452 1.00 95.25 110 VAL A N 1
ATOM 862 C CA . VAL A 1 110 ? -19.481 -2.776 8.198 1.00 95.25 110 VAL A CA 1
ATOM 863 C C . VAL A 1 110 ? -19.279 -4.278 8.457 1.00 95.25 110 VAL A C 1
ATOM 865 O O . VAL A 1 110 ? -19.481 -5.110 7.571 1.00 95.25 110 VAL A O 1
ATOM 868 N N . GLY A 1 111 ? -18.904 -4.638 9.685 1.00 96.19 111 GLY A N 1
ATOM 869 C CA . GLY A 1 111 ? -18.579 -5.999 10.089 1.00 96.19 111 GLY A CA 1
ATOM 870 C C . GLY A 1 111 ? -17.124 -6.374 9.805 1.00 96.19 111 GLY A C 1
ATOM 871 O O . GLY A 1 111 ? -16.454 -5.822 8.931 1.00 96.19 111 GLY A O 1
ATOM 872 N N . GLU A 1 112 ? -16.626 -7.365 10.543 1.00 94.44 112 GLU A N 1
ATOM 873 C CA . GLU A 1 112 ? -15.211 -7.747 10.538 1.00 94.44 112 GLU A CA 1
ATOM 874 C C . GLU A 1 112 ? -14.711 -8.225 9.172 1.00 94.44 112 GLU A C 1
ATOM 876 O O . GLU A 1 112 ? -13.693 -7.741 8.688 1.00 94.44 112 GLU A O 1
ATOM 881 N N . LYS A 1 113 ? -15.445 -9.123 8.506 1.00 96.06 113 LYS A N 1
ATOM 882 C CA . LYS A 1 113 ? -15.003 -9.694 7.223 1.00 96.06 113 LYS A CA 1
ATOM 883 C C . LYS A 1 113 ? -14.842 -8.626 6.147 1.00 96.06 113 LYS A C 1
ATOM 885 O O . LYS A 1 113 ? -13.838 -8.614 5.440 1.00 96.06 113 LYS A O 1
ATOM 890 N N . LEU A 1 114 ? -15.827 -7.740 6.017 1.00 96.38 114 LEU A N 1
ATOM 891 C CA . LEU A 1 114 ? -15.811 -6.704 4.992 1.00 96.38 114 LEU A CA 1
ATOM 892 C C . LEU A 1 114 ? -14.808 -5.600 5.342 1.00 96.38 114 LEU A C 1
ATOM 894 O O . LEU A 1 114 ? -14.067 -5.168 4.462 1.00 96.38 114 LEU A O 1
ATOM 898 N N . PHE A 1 115 ? -14.687 -5.233 6.621 1.00 96.12 115 PHE A N 1
ATOM 899 C CA . PHE A 1 115 ? -13.616 -4.354 7.090 1.00 96.12 115 PHE A CA 1
ATOM 900 C C . PHE A 1 115 ? -12.231 -4.902 6.715 1.00 96.12 115 PHE A C 1
ATOM 902 O O . PHE A 1 115 ? -11.433 -4.199 6.096 1.00 96.12 115 PHE A O 1
ATOM 909 N N . THR A 1 116 ? -11.964 -6.181 6.991 1.00 95.06 116 THR A N 1
ATOM 910 C CA . THR A 1 116 ? -10.703 -6.830 6.613 1.00 95.06 116 THR A CA 1
ATOM 911 C C . THR A 1 116 ? -10.472 -6.797 5.102 1.00 95.06 116 THR A C 1
ATOM 913 O O . THR A 1 116 ? -9.354 -6.524 4.670 1.00 95.06 116 THR A O 1
ATOM 916 N N . GLN A 1 117 ? -11.501 -7.030 4.281 1.00 96.12 117 GLN A N 1
ATOM 917 C CA . GLN A 1 117 ? -11.372 -6.943 2.820 1.00 96.12 117 GLN A CA 1
ATOM 918 C C . GLN A 1 117 ? -11.045 -5.519 2.349 1.00 96.12 117 GLN A C 1
ATOM 920 O O . GLN A 1 117 ? -10.159 -5.344 1.514 1.00 96.12 117 GLN A O 1
ATOM 925 N N . ILE A 1 118 ? -11.691 -4.498 2.920 1.00 95.69 118 ILE A N 1
ATOM 926 C CA . ILE A 1 118 ? -11.410 -3.087 2.612 1.00 95.69 118 ILE A CA 1
ATOM 927 C C . ILE A 1 118 ? -9.966 -2.732 2.989 1.00 95.69 118 ILE A C 1
ATOM 929 O O . ILE A 1 118 ? -9.247 -2.130 2.188 1.00 95.69 118 ILE A O 1
ATOM 933 N N . MET A 1 119 ? -9.504 -3.153 4.168 1.00 95.31 119 MET A N 1
ATOM 934 C CA . MET A 1 119 ? -8.130 -2.903 4.614 1.00 95.31 119 MET A CA 1
ATOM 935 C C . MET A 1 119 ? -7.100 -3.626 3.734 1.00 95.31 119 MET A C 1
ATOM 937 O O . MET A 1 119 ? -6.077 -3.041 3.375 1.00 95.31 119 MET A O 1
ATOM 941 N N . LYS A 1 120 ? -7.392 -4.861 3.300 1.00 95.00 120 LYS A N 1
ATOM 942 C CA . LYS A 1 120 ? -6.578 -5.608 2.322 1.00 95.00 120 LYS A CA 1
ATOM 943 C C . LYS A 1 120 ? -6.546 -4.949 0.947 1.00 95.00 120 LYS A C 1
ATOM 945 O O . LYS A 1 120 ? -5.503 -4.948 0.300 1.00 95.00 120 LYS A O 1
ATOM 950 N N . ALA A 1 121 ? -7.644 -4.342 0.512 1.00 95.25 121 ALA A N 1
ATOM 951 C CA . ALA A 1 121 ? -7.695 -3.606 -0.748 1.00 95.25 121 ALA A CA 1
ATOM 952 C C . ALA A 1 121 ? -6.956 -2.254 -0.690 1.00 95.25 121 ALA A C 1
ATOM 954 O O . ALA A 1 121 ? -6.552 -1.743 -1.734 1.00 95.25 121 ALA A O 1
ATOM 955 N N . THR A 1 122 ? -6.755 -1.689 0.505 1.00 95.94 122 THR A N 1
ATOM 956 C CA . THR A 1 122 ? -6.172 -0.355 0.722 1.00 95.94 122 THR A CA 1
ATOM 957 C C . THR A 1 122 ? -4.802 -0.430 1.405 1.00 95.94 122 THR A C 1
ATOM 959 O O . THR A 1 122 ? -3.805 -0.695 0.731 1.00 95.94 122 THR A O 1
ATOM 962 N N . PHE A 1 123 ? -4.742 -0.204 2.721 1.00 95.06 123 PHE A N 1
ATOM 963 C CA . PHE A 1 123 ? -3.516 -0.076 3.510 1.00 95.06 123 PHE A CA 1
ATOM 964 C C . PHE A 1 123 ? -2.662 -1.341 3.465 1.00 95.06 123 PHE A C 1
ATOM 966 O O . PHE A 1 123 ? -1.505 -1.284 3.047 1.00 95.06 123 PHE A O 1
ATOM 973 N N . TYR A 1 124 ? -3.231 -2.499 3.814 1.00 94.38 124 TYR A N 1
ATOM 974 C CA . TYR A 1 124 ? -2.462 -3.744 3.828 1.00 94.38 124 TYR A CA 1
ATOM 975 C C . TYR A 1 124 ? -2.036 -4.148 2.423 1.00 94.38 124 TYR A C 1
ATOM 977 O O . TYR A 1 124 ? -0.909 -4.579 2.235 1.00 94.38 124 TYR A O 1
ATOM 985 N N . GL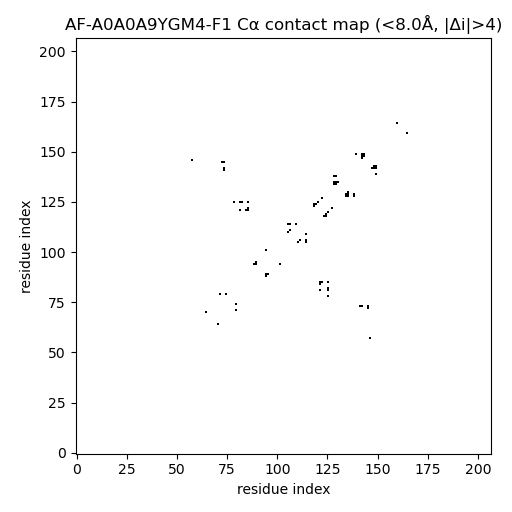Y A 1 125 ? -2.873 -3.930 1.408 1.00 93.69 125 GLY A N 1
ATOM 986 C CA . GLY A 1 125 ? -2.486 -4.212 0.028 1.00 93.69 125 GLY A CA 1
ATOM 987 C C . GLY A 1 125 ? -1.328 -3.344 -0.471 1.00 93.69 125 GLY A C 1
ATOM 988 O O . GLY A 1 125 ? -0.618 -3.758 -1.390 1.00 93.69 125 GLY A O 1
ATOM 989 N N . HIS A 1 126 ? -1.153 -2.142 0.085 1.00 95.38 126 HIS A N 1
ATOM 990 C CA . HIS A 1 126 ? -0.075 -1.227 -0.281 1.00 95.38 126 HIS A CA 1
ATOM 991 C C . HIS A 1 126 ? 1.234 -1.529 0.462 1.00 95.38 126 HIS A C 1
ATOM 993 O O . HIS A 1 126 ? 2.279 -1.591 -0.184 1.00 95.38 126 HIS A O 1
ATOM 999 N N . PHE A 1 127 ? 1.169 -1.744 1.780 1.00 94.00 127 PHE A N 1
ATOM 1000 C CA . PHE A 1 127 ? 2.353 -1.911 2.630 1.00 94.00 127 PHE A CA 1
ATOM 1001 C C . PHE A 1 127 ? 2.782 -3.370 2.826 1.00 94.00 127 PHE A C 1
ATOM 1003 O O . PHE A 1 127 ? 3.972 -3.647 2.949 1.00 94.00 127 PHE A O 1
ATOM 1010 N N . VAL A 1 128 ? 1.843 -4.320 2.817 1.00 94.31 128 VAL A N 1
ATOM 1011 C CA . VAL A 1 128 ? 2.113 -5.732 3.116 1.00 94.31 128 VAL A CA 1
ATOM 1012 C C . VAL A 1 128 ? 2.209 -6.530 1.816 1.00 94.31 128 VAL A C 1
ATOM 1014 O O . VAL A 1 128 ? 1.273 -6.594 1.020 1.00 94.31 128 VAL A O 1
ATOM 1017 N N . ALA A 1 129 ? 3.356 -7.177 1.592 1.00 92.69 129 ALA A N 1
ATOM 1018 C CA . ALA A 1 129 ? 3.613 -7.945 0.369 1.00 92.69 129 ALA A CA 1
ATOM 1019 C C . ALA A 1 129 ? 2.825 -9.268 0.291 1.00 92.69 129 ALA A C 1
ATOM 1021 O O . ALA A 1 129 ? 2.670 -9.827 -0.800 1.00 92.69 129 ALA A O 1
ATOM 1022 N N . GLY A 1 130 ? 2.371 -9.776 1.439 1.00 93.12 130 GLY A N 1
ATOM 1023 C CA . GLY A 1 130 ? 1.610 -11.010 1.603 1.00 93.12 130 GLY A CA 1
ATOM 1024 C C . GLY A 1 130 ? 1.545 -11.424 3.075 1.00 93.12 130 GLY A C 1
ATOM 1025 O O . GLY A 1 130 ? 2.433 -11.094 3.849 1.00 93.12 130 GLY A O 1
ATOM 1026 N N . GLU A 1 131 ? 0.489 -12.143 3.448 1.00 91.56 131 GLU A N 1
ATOM 1027 C CA . GLU A 1 131 ? 0.250 -12.601 4.833 1.00 91.56 131 GLU A CA 1
ATOM 1028 C C . GLU A 1 131 ? 1.138 -13.787 5.224 1.00 91.56 131 GLU A C 1
ATOM 1030 O O . GLU A 1 131 ? 1.494 -13.960 6.381 1.00 91.56 131 GLU A O 1
ATOM 1035 N N . ASP A 1 132 ? 1.495 -14.604 4.233 1.00 92.94 132 ASP A N 1
ATOM 1036 C CA . ASP A 1 132 ? 2.196 -15.866 4.421 1.00 92.94 132 ASP A CA 1
ATOM 1037 C C . ASP A 1 132 ? 3.480 -15.892 3.599 1.00 92.94 132 ASP A C 1
ATOM 1039 O O . ASP A 1 132 ? 3.575 -15.288 2.523 1.00 92.94 132 ASP A O 1
ATOM 1043 N N . ARG A 1 133 ? 4.423 -16.738 4.025 1.00 90.44 133 ARG A N 1
ATOM 1044 C CA . ARG A 1 133 ? 5.690 -16.993 3.316 1.00 90.44 133 ARG A CA 1
ATOM 1045 C C . ARG A 1 133 ? 5.500 -17.391 1.847 1.00 90.44 133 ARG A C 1
ATOM 1047 O O . ARG A 1 133 ? 6.359 -17.111 1.019 1.00 90.44 133 ARG A O 1
ATOM 1054 N N . TYR A 1 134 ? 4.376 -18.018 1.505 1.00 94.00 134 TYR A N 1
ATOM 1055 C CA . TYR A 1 134 ? 4.060 -18.404 0.128 1.00 94.00 134 TYR A CA 1
ATOM 1056 C C . TYR A 1 134 ? 3.431 -17.261 -0.677 1.00 94.00 134 TYR A C 1
ATOM 1058 O O . TYR A 1 134 ? 3.744 -17.091 -1.857 1.00 94.00 134 TYR A O 1
ATOM 1066 N N . LYS A 1 135 ? 2.585 -16.438 -0.042 1.00 93.94 135 LYS A N 1
ATOM 1067 C CA . LYS A 1 135 ? 1.885 -15.321 -0.696 1.00 93.94 135 LYS A CA 1
ATOM 1068 C C . LYS A 1 135 ? 2.830 -14.178 -1.081 1.00 93.94 135 LYS A C 1
ATOM 1070 O O . LYS A 1 135 ? 2.553 -13.479 -2.049 1.00 93.94 135 LYS A O 1
ATOM 1075 N N . ILE A 1 136 ? 3.967 -14.024 -0.394 1.00 94.94 136 ILE A N 1
ATOM 1076 C CA . ILE A 1 136 ? 4.980 -13.003 -0.728 1.00 94.94 136 ILE A CA 1
ATOM 1077 C C . ILE A 1 136 ? 5.794 -13.333 -1.995 1.00 94.94 136 ILE A C 1
ATOM 1079 O O . ILE A 1 136 ? 6.305 -12.432 -2.662 1.00 94.94 136 ILE A O 1
ATOM 1083 N N . VAL A 1 137 ? 5.916 -14.616 -2.361 1.00 95.44 137 VAL A N 1
ATOM 1084 C CA . VAL A 1 137 ? 6.746 -15.097 -3.484 1.00 95.44 137 VAL A CA 1
ATOM 1085 C C . VAL A 1 137 ? 6.436 -14.419 -4.827 1.00 95.44 137 VAL A C 1
ATOM 1087 O O . VAL A 1 137 ? 7.389 -13.983 -5.481 1.00 95.44 137 VAL A O 1
ATOM 1090 N N . PRO A 1 138 ? 5.174 -14.303 -5.291 1.00 94.94 138 PRO A N 1
ATOM 1091 C CA . PRO A 1 138 ? 4.873 -13.623 -6.553 1.00 94.94 138 PRO A CA 1
ATOM 1092 C C . PRO A 1 138 ? 5.308 -12.152 -6.547 1.00 94.94 138 PRO A C 1
ATOM 1094 O O . PRO A 1 138 ? 5.888 -11.682 -7.528 1.00 94.94 138 PRO A O 1
ATOM 1097 N N . THR A 1 139 ? 5.112 -11.443 -5.432 1.00 94.00 139 THR A N 1
ATOM 1098 C CA . THR A 1 139 ? 5.534 -10.043 -5.276 1.00 94.00 139 THR A CA 1
ATOM 1099 C C . THR A 1 139 ? 7.054 -9.913 -5.373 1.00 94.00 139 THR A C 1
ATOM 1101 O O . THR A 1 139 ? 7.554 -9.080 -6.131 1.00 94.00 139 THR A O 1
ATOM 1104 N N . LEU A 1 140 ? 7.792 -10.788 -4.682 1.00 94.50 140 LEU A N 1
ATOM 1105 C CA . LEU A 1 140 ? 9.257 -10.842 -4.727 1.00 94.50 140 LEU A CA 1
ATOM 1106 C C . LEU A 1 140 ? 9.773 -11.135 -6.143 1.00 94.50 140 LEU A C 1
ATOM 1108 O O . LEU A 1 140 ? 10.691 -10.465 -6.614 1.00 94.50 140 LEU A O 1
ATOM 1112 N N . LYS A 1 141 ? 9.183 -12.118 -6.837 1.00 95.25 141 LYS A N 1
ATOM 1113 C CA . LYS A 1 141 ? 9.562 -12.480 -8.213 1.00 95.25 141 LYS A CA 1
ATOM 1114 C C . LYS A 1 141 ? 9.348 -11.318 -9.180 1.00 95.25 141 LYS A C 1
ATOM 1116 O O . LYS A 1 141 ? 10.250 -11.023 -9.960 1.00 95.25 141 LYS A O 1
ATOM 1121 N N . ARG A 1 142 ? 8.202 -10.636 -9.085 1.00 94.56 142 ARG A N 1
ATOM 1122 C CA . ARG A 1 142 ? 7.899 -9.450 -9.895 1.00 94.56 142 ARG A CA 1
ATOM 1123 C C . ARG A 1 142 ? 8.912 -8.334 -9.648 1.00 94.56 142 ARG A C 1
ATOM 1125 O O . ARG A 1 142 ? 9.477 -7.815 -10.596 1.00 94.56 142 ARG A O 1
ATOM 1132 N N . LEU A 1 143 ? 9.200 -7.981 -8.395 1.00 93.69 143 LEU A N 1
ATOM 1133 C CA . LEU A 1 143 ? 10.189 -6.934 -8.098 1.00 93.69 143 LEU A CA 1
ATOM 1134 C C . LEU A 1 143 ? 11.581 -7.295 -8.642 1.00 93.69 143 LEU A C 1
ATOM 1136 O O . LEU A 1 143 ? 12.217 -6.472 -9.302 1.00 93.69 143 LEU A O 1
ATOM 1140 N N . ARG A 1 144 ? 12.007 -8.553 -8.470 1.00 93.56 144 ARG A N 1
ATOM 1141 C CA . ARG A 1 144 ? 13.287 -9.046 -9.002 1.00 93.56 144 ARG A CA 1
ATOM 1142 C C . ARG A 1 144 ? 13.362 -8.992 -10.526 1.00 93.56 144 ARG A C 1
ATOM 1144 O O . ARG A 1 144 ? 14.433 -8.685 -11.043 1.00 93.56 144 ARG A O 1
ATOM 1151 N N . SER A 1 145 ? 12.266 -9.246 -11.249 1.00 92.69 145 SER A N 1
ATOM 1152 C CA . SER A 1 145 ? 12.263 -9.134 -12.717 1.00 92.69 145 SER A CA 1
ATOM 1153 C C . SER A 1 145 ? 12.451 -7.699 -13.212 1.00 92.69 145 SER A C 1
ATOM 1155 O O . SER A 1 145 ? 12.922 -7.509 -14.326 1.00 92.69 145 SER A O 1
ATOM 1157 N N . PHE A 1 146 ? 12.149 -6.698 -12.380 1.00 91.50 146 PHE A N 1
ATOM 1158 C CA . PHE A 1 146 ? 12.452 -5.285 -12.644 1.00 91.50 146 PHE A CA 1
ATOM 1159 C C . PHE A 1 146 ? 13.805 -4.839 -12.062 1.00 91.50 146 PHE A C 1
ATOM 1161 O O . PHE A 1 146 ? 14.084 -3.649 -11.991 1.00 91.50 146 PHE A O 1
ATOM 1168 N N . GLY A 1 147 ? 14.650 -5.774 -11.612 1.00 90.31 147 GLY A N 1
ATOM 1169 C CA . GLY A 1 147 ? 15.958 -5.462 -11.030 1.00 90.31 147 GLY A CA 1
ATOM 1170 C C . GLY A 1 147 ? 15.912 -4.947 -9.587 1.00 90.31 147 GLY A C 1
ATOM 1171 O O . GLY A 1 147 ? 16.959 -4.619 -9.030 1.00 90.31 147 GLY A O 1
ATOM 1172 N N . VAL A 1 148 ? 14.736 -4.925 -8.950 1.00 90.88 148 VAL A N 1
ATOM 1173 C CA . VAL A 1 148 ? 14.567 -4.501 -7.555 1.00 90.88 148 VAL A CA 1
ATOM 1174 C C . VAL A 1 148 ? 14.842 -5.681 -6.622 1.00 90.88 148 VAL A C 1
ATOM 1176 O O . VAL A 1 148 ? 14.262 -6.760 -6.768 1.00 90.88 148 VAL A O 1
ATOM 1179 N N . LYS A 1 149 ? 15.720 -5.481 -5.633 1.00 92.56 149 LYS A N 1
ATOM 1180 C CA . LYS A 1 149 ? 16.031 -6.467 -4.586 1.00 92.56 149 LYS A CA 1
ATOM 1181 C C . LYS A 1 149 ? 15.310 -6.089 -3.286 1.00 92.56 149 LYS A C 1
ATOM 1183 O O . LYS A 1 149 ? 15.837 -5.277 -2.534 1.00 92.56 149 LYS A O 1
ATOM 1188 N N . PRO A 1 150 ? 14.108 -6.634 -3.028 1.00 92.69 150 PRO A N 1
ATOM 1189 C CA . PRO A 1 150 ? 13.374 -6.348 -1.799 1.00 92.69 150 PRO A CA 1
ATOM 1190 C C . PRO A 1 150 ? 14.042 -6.994 -0.579 1.00 92.69 150 PRO A C 1
ATOM 1192 O O . PRO A 1 150 ? 14.505 -8.136 -0.657 1.00 92.69 150 PRO A O 1
ATOM 1195 N N . ILE A 1 151 ? 14.026 -6.270 0.539 1.00 93.31 151 ILE A N 1
ATOM 1196 C CA . ILE A 1 151 ? 14.347 -6.767 1.881 1.00 93.31 151 ILE A CA 1
ATOM 1197 C C . ILE A 1 151 ? 13.015 -7.076 2.574 1.00 93.31 151 ILE A C 1
ATOM 1199 O O . ILE A 1 151 ? 12.052 -6.329 2.408 1.00 93.31 151 ILE A O 1
ATOM 1203 N N . LEU A 1 152 ? 12.938 -8.210 3.271 1.00 91.25 152 LEU A N 1
ATOM 1204 C CA . LEU A 1 152 ? 11.736 -8.618 3.994 1.00 91.25 152 LEU A CA 1
ATOM 1205 C C . LEU A 1 152 ? 11.837 -8.136 5.438 1.00 91.25 152 LEU A C 1
ATOM 1207 O O . LEU A 1 152 ? 12.746 -8.556 6.148 1.00 91.25 152 LEU A O 1
ATOM 1211 N N . ASP A 1 153 ? 10.889 -7.299 5.837 1.00 91.50 153 ASP A N 1
ATOM 1212 C CA . ASP A 1 153 ? 10.703 -6.864 7.216 1.00 91.50 153 ASP A CA 1
ATOM 1213 C C . ASP A 1 153 ? 9.560 -7.671 7.853 1.00 91.50 153 ASP A C 1
ATOM 1215 O O . ASP A 1 153 ? 8.495 -7.825 7.246 1.00 91.50 153 ASP A O 1
ATOM 1219 N N . TYR A 1 154 ? 9.805 -8.265 9.021 1.00 90.50 154 TYR A N 1
ATOM 1220 C CA . TYR A 1 154 ? 8.846 -9.124 9.717 1.00 90.50 154 TYR A CA 1
ATOM 1221 C C . TYR A 1 154 ? 8.226 -8.358 10.882 1.00 90.50 154 TYR A C 1
ATOM 1223 O O . TYR A 1 154 ? 8.815 -8.263 11.951 1.00 90.50 154 TYR A O 1
ATOM 1231 N N . SER A 1 155 ? 7.020 -7.840 10.662 1.00 84.06 155 SER A N 1
ATOM 1232 C CA . SER A 1 155 ? 6.332 -6.925 11.581 1.00 84.06 155 SER A CA 1
ATOM 1233 C C . SER A 1 155 ? 5.565 -7.641 12.703 1.00 84.06 155 SER A C 1
ATOM 1235 O O . SER A 1 155 ? 4.352 -7.466 12.827 1.00 84.06 155 SER A O 1
ATOM 1237 N N . VAL A 1 156 ? 6.228 -8.502 13.482 1.00 83.94 156 VAL A N 1
ATOM 1238 C CA . VAL A 1 156 ? 5.627 -9.014 14.726 1.00 83.94 156 VAL A CA 1
ATOM 1239 C C . VAL A 1 156 ? 5.885 -8.033 15.849 1.00 83.94 156 VAL A C 1
ATOM 1241 O O . VAL A 1 156 ? 7.029 -7.816 16.228 1.00 83.94 156 VAL A O 1
ATOM 1244 N N . GLU A 1 157 ? 4.793 -7.503 16.383 1.00 79.69 157 GLU A N 1
ATOM 1245 C CA . GLU A 1 157 ? 4.779 -6.556 17.488 1.00 79.69 157 GLU A CA 1
ATOM 1246 C C . GLU A 1 157 ? 4.107 -7.200 18.707 1.00 79.69 157 GLU A C 1
ATOM 1248 O O . GLU A 1 157 ? 3.212 -8.042 18.567 1.00 79.69 157 GLU A O 1
ATOM 1253 N N . GLU A 1 158 ? 4.531 -6.805 19.905 1.00 75.06 158 GLU A N 1
ATOM 1254 C CA . GLU A 1 158 ? 3.791 -7.089 21.135 1.00 75.06 158 GLU A CA 1
ATOM 1255 C C . GLU A 1 158 ? 2.668 -6.054 21.287 1.00 75.06 158 GLU A C 1
ATOM 1257 O O . GLU A 1 158 ? 2.915 -4.850 21.215 1.00 75.06 158 GLU A O 1
ATOM 1262 N N . ASP A 1 159 ? 1.433 -6.503 21.528 1.00 72.69 159 ASP A N 1
ATOM 1263 C CA . ASP A 1 159 ? 0.317 -5.609 21.852 1.00 72.69 159 ASP A CA 1
ATOM 1264 C C . ASP A 1 159 ? 0.492 -5.065 23.281 1.00 72.69 159 ASP A C 1
ATOM 1266 O O . ASP A 1 159 ? -0.075 -5.589 24.242 1.00 72.69 159 ASP A O 1
ATOM 1270 N N . LEU A 1 160 ? 1.304 -4.020 23.436 1.00 73.56 160 LEU A N 1
ATOM 1271 C CA . LEU A 1 160 ? 1.473 -3.319 24.707 1.00 73.56 160 LEU A CA 1
ATOM 1272 C C . LEU A 1 160 ? 0.412 -2.231 24.859 1.00 73.56 160 LEU A C 1
ATOM 1274 O O . LEU A 1 160 ? 0.073 -1.513 23.916 1.00 73.56 160 LEU A O 1
ATOM 1278 N N . SER A 1 161 ? -0.115 -2.083 26.074 1.00 75.75 161 SER A N 1
ATOM 1279 C CA . SER A 1 161 ? -0.928 -0.910 26.396 1.00 75.75 161 SER A CA 1
ATOM 1280 C C . SER A 1 161 ? -0.060 0.355 26.361 1.00 75.75 161 SER A C 1
ATOM 1282 O O . SER A 1 161 ? 1.136 0.290 26.626 1.00 75.75 161 SER A O 1
ATOM 1284 N N . GLN A 1 162 ? -0.656 1.512 26.056 1.00 72.69 162 GLN A N 1
ATOM 1285 C CA . GLN A 1 162 ? 0.062 2.793 25.990 1.00 72.69 162 GLN A CA 1
ATOM 1286 C C . GLN A 1 162 ? 0.865 3.072 27.275 1.00 72.69 162 GLN A C 1
ATOM 1288 O O . GLN A 1 162 ? 2.019 3.475 27.212 1.00 72.69 162 GLN A O 1
ATOM 1293 N N . GLU A 1 163 ? 0.277 2.781 28.438 1.00 72.25 163 GLU A N 1
ATOM 1294 C CA . GLU A 1 163 ? 0.919 2.951 29.748 1.00 72.25 163 GLU A CA 1
ATOM 1295 C C . GLU A 1 163 ? 2.089 1.977 29.954 1.00 72.25 163 GLU A C 1
ATOM 1297 O O . GLU A 1 163 ? 3.107 2.325 30.551 1.00 72.25 163 GLU A O 1
ATOM 1302 N N . GLU A 1 164 ? 1.965 0.749 29.451 1.00 75.06 164 GLU A N 1
ATOM 1303 C CA . GLU A 1 164 ? 3.023 -0.255 29.530 1.00 75.06 164 GLU A CA 1
ATOM 1304 C C . GLU A 1 164 ? 4.175 0.049 28.567 1.00 75.06 164 GLU A C 1
ATOM 1306 O O . GLU A 1 164 ? 5.334 -0.138 28.934 1.00 75.06 164 GLU A O 1
ATOM 1311 N N . ALA A 1 165 ? 3.874 0.575 27.379 1.00 76.12 165 ALA A N 1
ATOM 1312 C CA . ALA A 1 165 ? 4.874 1.052 26.431 1.00 76.12 165 ALA A CA 1
ATOM 1313 C C . ALA A 1 165 ? 5.666 2.231 27.016 1.00 76.12 165 ALA A C 1
ATOM 1315 O O . ALA A 1 165 ? 6.891 2.158 27.095 1.00 76.12 165 ALA A O 1
ATOM 1316 N N . GLU A 1 166 ? 4.979 3.255 27.537 1.00 79.81 166 GLU A N 1
ATOM 1317 C CA . GLU A 1 166 ? 5.617 4.414 28.178 1.00 79.81 166 GLU A CA 1
ATOM 1318 C C . GLU A 1 166 ? 6.481 3.995 29.377 1.00 79.81 166 GLU A C 1
ATOM 1320 O O . GLU A 1 166 ? 7.602 4.477 29.548 1.00 79.81 166 GLU A O 1
ATOM 1325 N N . LYS A 1 167 ? 6.008 3.043 30.192 1.00 81.38 167 LYS A N 1
ATOM 1326 C CA . LYS A 1 167 ? 6.788 2.520 31.319 1.00 81.38 167 LYS A CA 1
ATOM 1327 C C . LYS A 1 167 ? 8.048 1.787 30.855 1.00 81.38 167 LYS A C 1
ATOM 1329 O O . LYS A 1 167 ? 9.106 2.008 31.440 1.00 81.38 167 LYS A O 1
ATOM 1334 N N . ARG A 1 168 ? 7.949 0.928 29.835 1.00 78.06 168 ARG A N 1
ATOM 1335 C CA . ARG A 1 168 ? 9.100 0.183 29.299 1.00 78.06 168 ARG A CA 1
ATOM 1336 C C . ARG A 1 168 ? 10.114 1.108 28.622 1.00 78.06 168 ARG A C 1
ATOM 1338 O O . ARG A 1 168 ? 11.307 0.882 28.789 1.00 78.06 168 ARG A O 1
ATOM 1345 N N . GLU A 1 169 ? 9.668 2.163 27.939 1.00 81.56 169 GLU A N 1
ATOM 1346 C CA . GLU A 1 169 ? 10.551 3.194 27.367 1.00 81.56 169 GLU A CA 1
ATOM 1347 C C . GLU A 1 169 ? 11.325 3.949 28.458 1.00 81.56 169 GLU A C 1
ATOM 1349 O O . GLU A 1 169 ? 12.540 4.144 28.359 1.00 81.56 169 GLU A O 1
ATOM 1354 N N . VAL A 1 170 ? 10.647 4.341 29.542 1.00 83.06 170 VAL A N 1
ATOM 1355 C CA . VAL A 1 170 ? 11.304 5.000 30.680 1.00 83.06 170 VAL A CA 1
ATOM 1356 C C . VAL A 1 170 ? 12.253 4.034 31.397 1.00 83.06 170 VAL A C 1
ATOM 1358 O O . VAL A 1 170 ? 13.364 4.416 31.763 1.00 83.06 170 VAL A O 1
ATOM 1361 N N . GLU A 1 171 ? 11.857 2.774 31.576 1.00 81.12 171 GLU A N 1
ATOM 1362 C CA . GLU A 1 171 ? 12.689 1.747 32.209 1.00 81.12 171 GLU A CA 1
ATOM 1363 C C . GLU A 1 171 ? 13.941 1.429 31.381 1.00 81.12 171 GLU A C 1
ATOM 1365 O O . GLU A 1 171 ? 15.032 1.331 31.952 1.00 81.12 171 GLU A O 1
ATOM 1370 N N . SER A 1 172 ? 13.833 1.359 30.049 1.00 78.69 172 SER A N 1
ATOM 1371 C CA . SER A 1 172 ? 14.995 1.144 29.183 1.00 78.69 172 SER A CA 1
ATOM 1372 C C . SER A 1 172 ? 15.989 2.302 29.289 1.00 78.69 172 SER A C 1
ATOM 1374 O O . SER A 1 172 ? 17.182 2.052 29.468 1.00 78.69 172 SER A O 1
ATOM 1376 N N . MET A 1 173 ? 15.511 3.553 29.316 1.00 72.50 173 MET A N 1
ATOM 1377 C CA . MET A 1 173 ? 16.367 4.729 29.536 1.00 72.50 173 MET A CA 1
ATOM 1378 C C . MET A 1 173 ? 17.067 4.701 30.905 1.00 72.50 173 MET A C 1
ATOM 1380 O O . MET A 1 173 ? 18.248 5.027 31.012 1.00 72.50 173 MET A O 1
ATOM 1384 N N . VAL A 1 174 ? 16.362 4.292 31.965 1.00 78.12 174 VAL A N 1
ATOM 1385 C CA . VAL A 1 174 ? 16.929 4.218 33.324 1.00 78.12 174 VAL A CA 1
ATOM 1386 C C . VAL A 1 174 ? 17.947 3.081 33.449 1.00 78.12 174 VAL A C 1
ATOM 1388 O O . VAL A 1 174 ? 18.948 3.237 34.151 1.00 78.12 174 VAL A O 1
ATOM 1391 N N . SER A 1 175 ? 17.733 1.956 32.763 1.00 71.38 175 SER A N 1
ATOM 1392 C CA . SER A 1 175 ? 18.676 0.833 32.764 1.00 71.38 175 SER A CA 1
ATOM 1393 C C . SER A 1 175 ? 20.013 1.190 32.101 1.00 71.38 175 SER A C 1
ATOM 1395 O O . SER A 1 175 ? 21.066 0.864 32.645 1.00 71.38 175 SER A O 1
ATOM 1397 N N . GLU A 1 176 ? 19.986 1.965 31.014 1.00 61.78 176 GLU A N 1
ATOM 1398 C CA . GLU A 1 176 ? 21.179 2.420 30.287 1.00 61.78 176 GLU A CA 1
ATOM 1399 C C . GLU A 1 176 ? 21.975 3.469 31.093 1.00 61.78 176 GLU A C 1
ATOM 1401 O O . GLU A 1 176 ? 23.208 3.443 31.157 1.00 61.78 176 GLU A O 1
ATOM 1406 N N . VAL A 1 177 ? 21.268 4.336 31.828 1.00 60.12 177 VAL A N 1
ATOM 1407 C CA . VAL A 1 177 ? 21.881 5.261 32.797 1.00 60.12 177 VAL A CA 1
ATOM 1408 C C . VAL A 1 177 ? 22.480 4.508 33.989 1.00 60.12 177 VAL A C 1
ATOM 1410 O O . VAL A 1 177 ? 23.521 4.896 34.514 1.00 60.12 177 VAL A O 1
ATOM 1413 N N . LYS A 1 178 ? 21.876 3.399 34.422 1.00 56.44 178 LYS A N 1
ATOM 1414 C CA . LYS A 1 178 ? 22.406 2.621 35.547 1.00 56.44 178 LYS A CA 1
ATOM 1415 C C . LYS A 1 178 ? 23.687 1.873 35.175 1.00 56.44 178 LYS A C 1
ATOM 1417 O O . LYS A 1 178 ? 24.594 1.833 36.001 1.00 56.44 178 LYS A O 1
ATOM 1422 N N . THR A 1 179 ? 23.792 1.365 33.947 1.00 54.94 179 THR A N 1
ATOM 1423 C CA . THR A 1 179 ? 25.013 0.713 33.444 1.00 54.94 179 THR A CA 1
ATOM 1424 C C . THR A 1 179 ? 26.174 1.701 33.288 1.00 54.94 179 THR A C 1
ATOM 1426 O O . THR A 1 179 ? 27.300 1.380 33.656 1.00 54.94 179 THR A O 1
ATOM 1429 N N . THR A 1 180 ? 25.903 2.937 32.851 1.00 53.78 180 THR A N 1
ATOM 1430 C CA . THR A 1 180 ? 26.940 3.983 32.714 1.00 53.78 180 THR A CA 1
ATOM 1431 C C . THR A 1 180 ? 27.400 4.585 34.047 1.00 53.78 180 THR A C 1
ATOM 1433 O O . THR A 1 180 ? 28.502 5.120 34.123 1.00 53.78 180 THR A O 1
ATOM 1436 N N . VAL A 1 181 ? 26.603 4.467 35.116 1.00 54.03 181 VAL A N 1
ATOM 1437 C CA . VAL A 1 181 ? 26.975 4.911 36.477 1.00 54.03 181 VAL A CA 1
ATOM 1438 C C . VAL A 1 181 ? 27.623 3.787 37.302 1.00 54.03 181 VAL A C 1
ATOM 1440 O O . VAL A 1 181 ? 28.343 4.063 38.264 1.00 54.03 181 VAL A O 1
ATOM 1443 N N . SER A 1 182 ? 27.418 2.515 36.942 1.00 48.25 182 SER A N 1
ATOM 1444 C CA . SER A 1 182 ? 28.078 1.386 37.616 1.00 48.25 182 SER A CA 1
ATOM 1445 C C . SER A 1 182 ? 29.516 1.127 37.159 1.00 48.25 182 SER A C 1
ATOM 1447 O O . SER A 1 182 ? 30.256 0.500 37.906 1.00 48.25 182 SER A O 1
ATOM 1449 N N . GLU A 1 183 ? 29.944 1.632 35.997 1.00 50.00 183 GLU A N 1
ATOM 1450 C CA . GLU A 1 183 ? 31.342 1.509 35.535 1.00 50.00 183 GLU A CA 1
ATOM 1451 C C . GLU A 1 183 ? 32.276 2.617 36.062 1.00 50.00 183 GLU A C 1
ATOM 1453 O O . GLU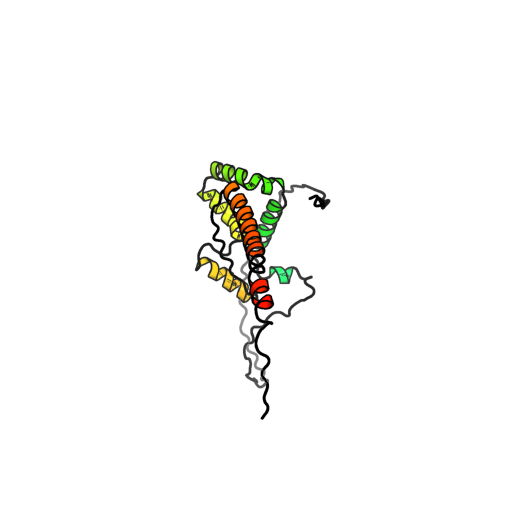 A 1 183 ? 33.477 2.557 35.827 1.00 50.00 183 GLU A O 1
ATOM 1458 N N . SER A 1 184 ? 31.776 3.605 36.818 1.00 44.91 184 SER A N 1
ATOM 1459 C CA . SER A 1 184 ? 32.605 4.684 37.389 1.00 44.91 184 SER A CA 1
ATOM 1460 C C . SER A 1 184 ? 32.735 4.648 38.918 1.00 44.91 184 SER A C 1
ATOM 1462 O O . SER A 1 184 ? 33.083 5.663 39.518 1.00 44.91 184 SER A O 1
ATOM 1464 N N . ASN A 1 185 ? 32.414 3.525 39.571 1.00 50.66 185 ASN A N 1
ATOM 1465 C CA . ASN A 1 185 ? 32.454 3.401 41.037 1.00 50.66 185 ASN A CA 1
ATOM 1466 C C . ASN A 1 185 ? 33.329 2.240 41.558 1.00 50.66 185 ASN A C 1
ATOM 1468 O O . ASN A 1 185 ? 33.197 1.869 42.721 1.00 50.66 185 ASN A O 1
ATOM 1472 N N . GLU A 1 186 ? 34.261 1.718 40.752 1.00 51.00 186 GLU A N 1
ATOM 1473 C CA . GLU A 1 186 ? 35.335 0.813 41.219 1.00 51.00 186 GLU A CA 1
ATOM 1474 C C . GLU A 1 186 ? 36.736 1.468 41.230 1.00 51.00 186 GLU A C 1
ATOM 1476 O O . GLU A 1 186 ? 37.750 0.785 41.315 1.00 51.00 186 GLU A O 1
ATOM 1481 N N . ASP A 1 187 ? 36.834 2.803 41.233 1.00 51.28 187 ASP A N 1
ATOM 1482 C CA . ASP A 1 187 ? 38.136 3.501 41.259 1.00 51.28 187 ASP A CA 1
ATOM 1483 C C . ASP A 1 187 ? 38.632 3.902 42.664 1.00 51.28 187 ASP A C 1
ATOM 1485 O O . ASP A 1 187 ? 39.664 4.563 42.804 1.00 51.28 187 ASP A O 1
ATOM 1489 N N . THR A 1 188 ? 37.962 3.487 43.743 1.00 51.88 188 THR A N 1
ATOM 1490 C CA . THR A 1 188 ? 38.420 3.778 45.118 1.00 51.88 188 THR A CA 1
ATOM 1491 C C . THR A 1 188 ? 39.218 2.656 45.783 1.00 51.88 188 THR A C 1
ATOM 1493 O O . THR A 1 188 ? 39.779 2.892 46.854 1.00 51.88 188 THR A O 1
ATOM 1496 N N . GLU A 1 189 ? 39.375 1.484 45.157 1.00 49.94 189 GLU A N 1
ATOM 1497 C CA . GLU A 1 189 ? 40.175 0.386 45.733 1.00 49.94 189 GLU A CA 1
ATOM 1498 C C . GLU A 1 189 ? 41.611 0.315 45.166 1.00 49.94 189 GLU A C 1
ATOM 1500 O O . GLU A 1 189 ? 42.553 -0.024 45.892 1.00 49.94 189 GLU A O 1
ATOM 1505 N N . ILE A 1 190 ? 41.841 0.773 43.926 1.00 51.31 190 ILE A N 1
ATOM 1506 C CA . ILE A 1 190 ? 43.165 0.716 43.269 1.00 51.31 190 ILE A CA 1
ATOM 1507 C C . ILE A 1 190 ? 44.163 1.761 43.809 1.00 51.31 190 ILE A C 1
ATOM 1509 O O . ILE A 1 190 ? 45.373 1.514 43.829 1.00 51.31 190 ILE A O 1
ATOM 1513 N N . LEU A 1 191 ? 43.698 2.889 44.357 1.00 48.56 191 LEU A N 1
ATOM 1514 C CA . LEU A 1 191 ? 44.591 3.900 44.949 1.00 48.56 191 LEU A CA 1
ATOM 1515 C C . LEU A 1 191 ? 45.153 3.512 46.329 1.00 48.56 191 LEU A C 1
ATOM 1517 O O . LEU A 1 191 ? 46.155 4.088 46.757 1.00 48.56 191 LEU A O 1
ATOM 1521 N N . SER A 1 192 ? 44.581 2.507 47.004 1.00 46.25 192 SER A N 1
ATOM 1522 C CA . SER A 1 192 ? 45.162 1.962 48.243 1.00 46.25 192 SER A CA 1
ATOM 1523 C C . SER A 1 192 ? 46.322 0.995 47.966 1.00 46.25 192 SER A C 1
ATOM 1525 O O . SER A 1 192 ? 47.301 0.962 48.713 1.00 46.25 192 SER A O 1
ATOM 1527 N N . ILE A 1 193 ? 46.262 0.273 46.841 1.00 52.31 193 ILE A N 1
ATOM 1528 C CA . ILE A 1 193 ? 47.262 -0.729 46.457 1.00 52.31 193 ILE A CA 1
ATOM 1529 C C . ILE A 1 193 ? 48.538 -0.052 45.940 1.00 52.31 193 ILE A C 1
ATOM 1531 O O . ILE A 1 193 ? 49.637 -0.464 46.305 1.00 52.31 193 ILE A O 1
ATOM 1535 N N . ILE A 1 194 ? 48.415 1.040 45.177 1.00 51.34 194 ILE A N 1
ATOM 1536 C CA . ILE A 1 194 ? 49.572 1.736 44.583 1.00 51.34 194 ILE A CA 1
ATOM 1537 C C . ILE A 1 194 ? 50.360 2.559 45.625 1.00 51.34 194 ILE A C 1
ATOM 1539 O O . ILE A 1 194 ? 51.570 2.734 45.486 1.00 51.34 194 ILE A O 1
ATOM 1543 N N . CYS A 1 195 ? 49.727 3.009 46.716 1.00 43.44 195 CYS A N 1
ATOM 1544 C CA . CYS A 1 195 ? 50.408 3.773 47.771 1.00 43.44 195 CYS A CA 1
ATOM 1545 C C . CYS A 1 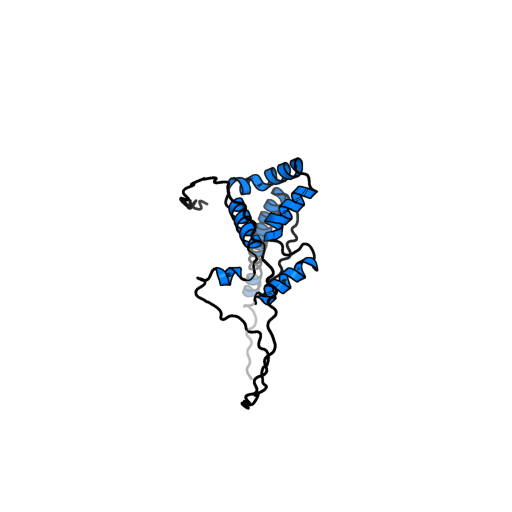195 ? 51.169 2.879 48.780 1.00 43.44 195 CYS A C 1
ATOM 1547 O O . CYS A 1 195 ? 52.127 3.324 49.409 1.00 43.44 195 CYS A O 1
ATOM 1549 N N . GLY A 1 196 ? 50.792 1.599 48.913 1.00 43.75 196 GLY A N 1
ATOM 1550 C CA . GLY A 1 196 ? 51.373 0.672 49.895 1.00 43.75 196 GLY A CA 1
ATOM 1551 C C . GLY A 1 196 ? 52.629 -0.089 49.450 1.00 43.75 196 GLY A C 1
ATOM 1552 O O . GLY A 1 196 ? 53.310 -0.667 50.294 1.00 43.75 196 GLY A O 1
ATOM 1553 N N . THR A 1 197 ? 52.968 -0.111 48.155 1.00 47.22 197 THR A N 1
ATOM 1554 C CA . THR A 1 197 ? 54.059 -0.965 47.628 1.00 47.22 197 THR A CA 1
ATOM 1555 C C . THR A 1 197 ? 55.364 -0.237 47.295 1.00 47.22 197 THR A C 1
ATOM 1557 O O . THR A 1 197 ? 56.333 -0.884 46.911 1.00 47.22 197 THR A O 1
ATOM 1560 N N . LEU A 1 198 ? 55.452 1.085 47.484 1.00 46.28 198 LEU A N 1
ATOM 1561 C CA . LEU A 1 198 ? 56.674 1.855 47.187 1.00 46.28 198 LEU A CA 1
ATOM 1562 C C . LEU A 1 198 ? 57.677 1.946 48.351 1.00 46.28 198 LEU A C 1
ATOM 1564 O O . LEU A 1 198 ? 58.670 2.661 48.256 1.00 46.28 198 LEU A O 1
ATOM 1568 N N . SER A 1 199 ? 57.469 1.193 49.434 1.00 48.44 199 SER A N 1
ATOM 1569 C CA . SER A 1 199 ? 58.378 1.171 50.585 1.00 48.44 199 SER A CA 1
ATOM 1570 C C . SER A 1 199 ? 58.845 -0.241 50.930 1.00 48.44 199 SER A C 1
ATOM 1572 O O . SER A 1 199 ? 58.723 -0.647 52.081 1.00 48.44 199 SER A O 1
ATOM 1574 N N . SER A 1 200 ? 59.374 -1.004 49.969 1.00 46.06 200 SER A N 1
ATOM 1575 C CA . SER A 1 200 ? 60.343 -2.078 50.251 1.00 46.06 200 SER A CA 1
ATOM 1576 C C . SER A 1 200 ? 61.002 -2.611 48.979 1.00 46.06 200 SER A C 1
ATOM 1578 O O . SER A 1 200 ? 60.338 -3.120 48.084 1.00 46.06 200 SER A O 1
ATOM 1580 N N . THR A 1 201 ? 62.335 -2.640 49.012 1.00 44.53 201 THR A N 1
ATOM 1581 C CA . THR A 1 201 ? 63.230 -3.472 48.185 1.00 44.53 201 THR A CA 1
ATOM 1582 C C . THR A 1 201 ? 63.768 -2.862 46.888 1.00 44.53 201 THR A C 1
ATOM 1584 O O . THR A 1 201 ? 63.523 -3.304 45.772 1.00 44.53 201 THR A O 1
ATOM 1587 N N . LEU A 1 202 ? 64.645 -1.883 47.105 1.00 44.69 202 LEU A N 1
ATOM 1588 C CA . LEU A 1 202 ? 65.899 -1.702 46.380 1.00 44.69 202 LEU A CA 1
ATOM 1589 C C . LEU A 1 202 ? 66.705 -3.026 46.358 1.00 44.69 202 LEU A C 1
ATOM 1591 O O . LEU A 1 202 ? 67.203 -3.435 47.404 1.00 44.69 202 LEU A O 1
ATOM 1595 N N . TYR A 1 203 ? 66.869 -3.677 45.201 1.00 38.84 203 TYR A N 1
ATOM 1596 C CA . TYR A 1 203 ? 67.990 -4.601 44.955 1.00 38.84 203 TYR A CA 1
ATOM 1597 C C . TYR A 1 203 ? 68.236 -4.799 43.447 1.00 38.84 203 TYR A C 1
ATOM 1599 O O . TYR A 1 203 ? 67.429 -5.398 42.744 1.00 38.84 203 TYR A O 1
ATOM 1607 N N . ILE A 1 204 ? 69.367 -4.273 42.967 1.00 44.34 204 ILE A N 1
ATOM 1608 C CA . ILE A 1 204 ? 69.968 -4.516 41.644 1.00 44.34 204 ILE A CA 1
ATOM 1609 C C . ILE A 1 204 ? 71.143 -5.484 41.871 1.00 44.34 204 ILE A C 1
ATOM 1611 O O . ILE A 1 204 ? 71.917 -5.250 42.803 1.00 44.34 204 ILE A O 1
ATOM 1615 N N . PRO A 1 205 ? 71.317 -6.537 41.048 1.00 45.62 205 PRO A N 1
ATOM 1616 C CA . PRO A 1 205 ? 72.550 -6.587 40.258 1.00 45.62 205 PRO A CA 1
ATOM 1617 C C . PRO A 1 205 ? 72.396 -7.163 38.836 1.00 45.62 205 PRO A C 1
ATOM 1619 O O . PRO A 1 205 ? 71.801 -8.209 38.607 1.00 45.62 205 PRO A O 1
ATOM 1622 N N . HIS A 1 206 ? 73.005 -6.417 37.914 1.00 37.41 206 HIS A N 1
ATOM 1623 C CA . HIS A 1 206 ? 73.808 -6.803 36.746 1.00 37.41 206 HIS A CA 1
ATOM 1624 C C . HIS A 1 206 ? 74.039 -8.307 36.473 1.00 37.41 206 HIS A C 1
ATOM 1626 O O . HIS A 1 206 ? 74.576 -9.001 37.334 1.00 37.41 206 HIS A O 1
ATOM 1632 N N . ILE A 1 207 ? 73.782 -8.729 35.224 1.00 39.38 207 ILE A N 1
ATOM 1633 C CA . ILE A 1 207 ? 74.716 -9.357 34.257 1.00 39.38 207 ILE A CA 1
ATOM 1634 C C . ILE A 1 207 ? 74.203 -9.016 32.857 1.00 39.38 207 ILE A C 1
ATOM 1636 O O . ILE A 1 207 ? 72.987 -9.190 32.623 1.00 39.38 207 ILE A O 1
#

Secondary structure (DSSP, 8-state):
--------------------------PPP----------------------------PPP--SS---HHHHHTTS-HHHHHHHHHHHHHHT-HHHHHTHHHHHHHHHHHH-HHHHHHHHHHTHHHHH-S-SSTTTHHHHHHHHHHTT--PPPP--------HHHHHHHHHHHHHHHHHHHHHTTSSTTSHHHHHHHSSSS-------

Radius of gyration: 34.27 Å; Cα contacts (8 Å, |Δi|>4): 44; chains: 1; bounding box: 96×45×102 Å

Foldseek 3Di:
DDDDPPDPPPPDDDDDDDDDDDDDDDDDDDDDDDDDDDDDDDDDDDDDPPDCPPPPPADPDDPVPPDVCLVCVLDDPLLVVLVVVQVVQVVDPVCVVCVVVVLVVCCVVVPDVVSVVVCCSHVCVNPPCDPDPVSNVVVCVSCVNNVHHDDDDDPDDDPDDPVRVVVVVVVVVVVVVVVVVVVPPPPPPVVVVVVPPPPDDDDDDDD